Protein AF-0000000082893400 (afdb_homodimer)

Structure (mmCIF, N/CA/C/O backbone):
data_AF-0000000082893400-model_v1
#
loop_
_entity.id
_entity.type
_entity.pdbx_description
1 polymer 'Sulfhydryl oxidase'
#
loop_
_atom_site.group_PDB
_atom_site.id
_atom_site.type_symbol
_atom_site.label_atom_id
_atom_site.label_alt_id
_atom_site.label_comp_id
_atom_site.label_asym_id
_atom_site.label_entity_id
_atom_site.label_seq_id
_atom_site.pdbx_PDB_ins_code
_atom_site.Cartn_x
_atom_site.Cartn_y
_atom_site.Cartn_z
_atom_site.occupancy
_atom_site.B_iso_or_equiv
_atom_site.auth_seq_id
_atom_site.auth_comp_id
_atom_site.auth_asym_id
_atom_site.auth_atom_id
_atom_site.pdbx_PDB_model_num
ATOM 1 N N . MET A 1 1 ? -9.462 44.59 -83.174 1 25.53 1 MET A N 1
ATOM 2 C CA . MET A 1 1 ? -10.622 44.777 -82.307 1 25.53 1 MET A CA 1
ATOM 3 C C . MET A 1 1 ? -10.221 44.707 -80.838 1 25.53 1 MET A C 1
ATOM 5 O O . MET A 1 1 ? -9.487 43.803 -80.433 1 25.53 1 MET A O 1
ATOM 9 N N . MET A 1 2 ? -10.588 45.691 -80.037 1 21.23 2 MET A N 1
ATOM 10 C CA . MET A 1 2 ? -9.957 46.212 -78.828 1 21.23 2 MET A CA 1
ATOM 11 C C . MET A 1 2 ? -9.961 45.166 -77.718 1 21.23 2 MET A C 1
ATOM 13 O O . MET A 1 2 ? -10.635 44.14 -77.828 1 21.23 2 MET A O 1
ATOM 17 N N . ALA A 1 3 ? -10.346 45.571 -76.419 1 21.92 3 ALA A N 1
ATOM 18 C CA . ALA A 1 3 ? -9.89 46.042 -75.114 1 21.92 3 ALA A CA 1
ATOM 19 C C . ALA A 1 3 ? -10.474 45.191 -73.989 1 21.92 3 ALA A C 1
ATOM 21 O O . ALA A 1 3 ? -10.421 45.578 -72.819 1 21.92 3 ALA A O 1
ATOM 22 N N . MET A 1 4 ? -11.095 44.074 -74.187 1 27.36 4 MET A N 1
ATOM 23 C CA . MET A 1 4 ? -11.942 43.607 -73.093 1 27.36 4 MET A CA 1
ATOM 24 C C . MET A 1 4 ? -11.135 43.452 -71.808 1 27.36 4 MET A C 1
ATOM 26 O O . MET A 1 4 ? -10.151 42.711 -71.774 1 27.36 4 MET A O 1
ATOM 30 N N . GLY A 1 5 ? -11.057 44.52 -70.909 1 23.61 5 GLY A N 1
ATOM 31 C CA . GLY A 1 5 ? -10.432 44.93 -69.662 1 23.61 5 GLY A CA 1
ATOM 32 C C . GLY A 1 5 ? -10.792 44.036 -68.491 1 23.61 5 GLY A C 1
ATOM 33 O O . GLY A 1 5 ? -11.945 44.011 -68.055 1 23.61 5 GLY A O 1
ATOM 34 N N . LYS A 1 6 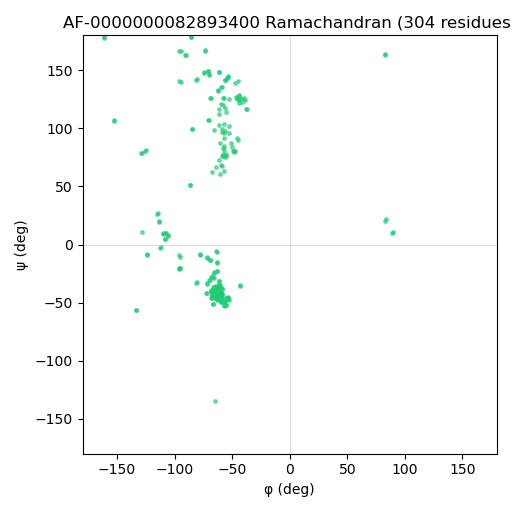? -10.479 42.754 -68.517 1 26.31 6 LYS A N 1
ATOM 35 C CA . LYS A 1 6 ? -10.909 41.837 -67.465 1 26.31 6 LYS A CA 1
ATOM 36 C C . LYS A 1 6 ? -10.525 42.365 -66.085 1 26.31 6 LYS A C 1
ATOM 38 O O . LYS A 1 6 ? -9.353 42.646 -65.826 1 26.31 6 LYS A O 1
ATOM 43 N N . LYS A 1 7 ? -11.463 43.079 -65.346 1 26.17 7 LYS A N 1
ATOM 44 C CA . LYS A 1 7 ? -11.449 43.72 -64.033 1 26.17 7 LYS A CA 1
ATOM 45 C C . LYS A 1 7 ? -11.116 42.714 -62.935 1 26.17 7 LYS A C 1
ATOM 47 O O . LYS A 1 7 ? -11.832 41.728 -62.751 1 26.17 7 LYS A O 1
ATOM 52 N N . PHE A 1 8 ? -9.83 42.359 -62.637 1 25.49 8 PHE A N 1
ATOM 53 C CA . PHE A 1 8 ? -9.341 41.533 -61.54 1 25.49 8 PHE A CA 1
ATOM 54 C C . PHE A 1 8 ? -9.776 42.104 -60.196 1 25.49 8 PHE A C 1
ATOM 56 O O . PHE A 1 8 ? -9.414 43.23 -59.848 1 25.49 8 PHE A O 1
ATOM 63 N N . THR A 1 9 ? -11.035 41.849 -59.723 1 23.83 9 THR A N 1
ATOM 64 C CA . THR A 1 9 ? -11.639 42.383 -58.507 1 23.83 9 THR A CA 1
ATOM 65 C C . THR A 1 9 ? -10.741 42.126 -57.3 1 23.83 9 THR A C 1
ATOM 67 O O . THR A 1 9 ? -10.062 41.1 -57.232 1 23.83 9 THR A O 1
ATOM 70 N N . LYS A 1 10 ? -10.336 43.124 -56.507 1 26.07 10 LYS A N 1
ATOM 71 C CA . LYS A 1 10 ? -9.492 43.463 -55.364 1 26.07 10 LYS A CA 1
ATOM 72 C C . LYS A 1 10 ? -10.022 42.828 -54.082 1 26.07 10 LYS A C 1
ATOM 74 O O . LYS A 1 10 ? -11.1 43.188 -53.605 1 26.07 10 LYS A O 1
ATOM 79 N N . THR A 1 11 ? -10.091 41.486 -53.941 1 26.44 11 THR A N 1
ATOM 80 C CA . THR A 1 11 ? -10.673 40.983 -52.701 1 26.44 11 THR A CA 1
ATOM 81 C C . THR A 1 11 ? -9.938 41.548 -51.49 1 26.44 11 THR A C 1
ATOM 83 O O . THR A 1 11 ? -8.706 41.541 -51.446 1 26.44 11 THR A O 1
ATOM 86 N N . LYS A 1 12 ? -10.597 42.38 -50.66 1 26.94 12 LYS A N 1
ATOM 87 C CA . LYS A 1 12 ? -10.253 43.1 -49.437 1 26.94 12 LYS A CA 1
ATOM 88 C C . LYS A 1 12 ? -9.879 42.133 -48.317 1 26.94 12 LYS A C 1
ATOM 90 O O . LYS A 1 12 ? -10.562 41.13 -48.102 1 26.94 12 LYS A O 1
ATOM 95 N N . ALA A 1 13 ? -8.625 42.048 -47.836 1 26.68 13 ALA A N 1
ATOM 96 C CA . ALA A 1 13 ? -7.92 41.343 -46.768 1 26.68 13 ALA A CA 1
ATOM 97 C C . ALA A 1 13 ? -8.515 41.679 -45.404 1 26.68 13 ALA A C 1
ATOM 99 O O . ALA A 1 13 ? -8.382 42.807 -44.922 1 26.68 13 ALA A O 1
ATOM 100 N N . SER A 1 14 ? -9.78 41.257 -45.093 1 25.62 14 SER A N 1
ATOM 101 C CA . SER A 1 14 ? -10.339 41.622 -43.796 1 25.62 14 SER A CA 1
ATOM 102 C C . SER A 1 14 ? -9.467 41.111 -42.654 1 25.62 14 SER A C 1
ATOM 104 O O . SER A 1 14 ? -8.938 40 -42.72 1 25.62 14 SER A O 1
ATOM 106 N N . ALA A 1 15 ? -8.932 41.941 -41.802 1 26.72 15 ALA A N 1
ATOM 107 C CA . ALA A 1 15 ? -8.085 41.857 -40.615 1 26.72 15 ALA A CA 1
ATOM 108 C C . ALA A 1 15 ? -8.771 41.062 -39.507 1 26.72 15 ALA A C 1
ATOM 110 O O . ALA A 1 15 ? -9.807 41.48 -38.985 1 26.72 15 ALA A O 1
ATOM 111 N N . GLU A 1 16 ? -8.894 39.747 -39.622 1 27.34 16 GLU A N 1
ATOM 112 C CA . GLU A 1 16 ? -9.52 38.955 -38.568 1 27.34 16 GLU A CA 1
ATOM 113 C C . GLU A 1 16 ? -8.812 39.157 -37.231 1 27.34 16 GLU A C 1
ATOM 115 O O . GLU A 1 16 ? -7.594 38.99 -37.136 1 27.34 16 GLU A O 1
ATOM 120 N N . ALA A 1 17 ? -9.351 39.927 -36.285 1 30.89 17 ALA A N 1
ATOM 121 C CA . ALA A 1 17 ? -8.997 40.18 -34.89 1 30.89 17 ALA A CA 1
ATOM 122 C C . ALA A 1 17 ? -8.949 38.88 -34.093 1 30.89 17 ALA A C 1
ATOM 124 O O . ALA A 1 17 ? -9.883 38.076 -34.146 1 30.89 17 ALA A O 1
ATOM 125 N N . THR A 1 18 ? -7.815 38.297 -33.891 1 28.08 18 THR A N 1
ATOM 126 C CA . THR A 1 18 ? -7.528 37.131 -33.062 1 28.08 18 THR A CA 1
ATOM 127 C C . THR A 1 18 ? -8.002 37.356 -31.629 1 28.08 18 THR A C 1
ATOM 129 O O . THR A 1 18 ? -7.497 38.24 -30.934 1 28.08 18 THR A O 1
ATOM 132 N N . SER A 1 19 ? -9.288 37.244 -31.329 1 30.81 19 SER A N 1
ATOM 133 C CA . SER A 1 19 ? -9.762 37.308 -29.95 1 30.81 19 SER A CA 1
ATOM 134 C C . SER A 1 19 ? -9.089 36.248 -29.085 1 30.81 19 SER A C 1
ATOM 136 O O . SER A 1 19 ? -9.153 35.056 -29.392 1 30.81 19 SER A O 1
ATOM 138 N N . LYS A 1 20 ? -7.999 36.559 -28.35 1 30.04 20 LYS A N 1
ATOM 139 C CA . LYS A 1 20 ? -7.367 35.776 -27.292 1 30.04 20 LYS A CA 1
ATOM 140 C C . LYS A 1 20 ? -8.402 35.26 -26.297 1 30.04 20 LYS A C 1
ATOM 142 O O . LYS A 1 20 ? -9.056 36.047 -25.609 1 30.04 20 LYS A O 1
ATOM 147 N N . SER A 1 21 ? -9.109 34.174 -26.586 1 32.87 21 SER A N 1
ATOM 148 C CA . SER A 1 21 ? -9.935 33.482 -25.602 1 32.87 21 SER A CA 1
ATOM 149 C C . SER A 1 21 ? -9.154 33.205 -24.322 1 32.87 21 SER A C 1
ATOM 151 O O . SER A 1 21 ? -8.146 32.496 -24.344 1 32.87 21 SER A O 1
ATOM 153 N N . THR A 1 22 ? -9.072 34.126 -23.44 1 31.9 22 THR A N 1
ATOM 154 C CA . THR A 1 22 ? -8.538 33.909 -22.1 1 31.9 22 THR A CA 1
ATOM 155 C C . THR A 1 22 ? -9.162 32.67 -21.464 1 31.9 22 THR A C 1
ATOM 157 O O . THR A 1 22 ? -10.371 32.63 -21.226 1 31.9 22 THR A O 1
ATOM 160 N N . GLU A 1 23 ? -8.661 31.495 -21.815 1 36.15 23 GLU A N 1
ATOM 161 C CA . GLU A 1 23 ? -9.052 30.285 -21.097 1 36.15 23 GLU A CA 1
ATOM 162 C C . GLU A 1 23 ? -9.033 30.509 -19.588 1 36.15 23 GLU A C 1
ATOM 164 O O . GLU A 1 23 ? -8.01 30.907 -19.027 1 36.15 23 GLU A O 1
ATOM 169 N N . GLN A 1 24 ? -10.173 30.96 -18.992 1 37.47 24 GLN A N 1
ATOM 170 C CA . GLN A 1 24 ? -10.334 31.107 -17.549 1 37.47 24 GLN A CA 1
ATOM 171 C C . GLN A 1 24 ? -9.779 29.894 -16.808 1 37.47 24 GLN A C 1
ATOM 173 O O . GLN A 1 24 ? -9.833 28.772 -17.315 1 37.47 24 GLN A O 1
ATOM 178 N N . PRO A 1 25 ? -8.844 30.092 -15.863 1 40.85 25 PRO A N 1
ATOM 179 C CA . PRO A 1 25 ? -8.347 28.971 -15.062 1 40.85 25 PRO A CA 1
ATOM 180 C C . PRO A 1 25 ? -9.468 28.076 -14.539 1 40.85 25 PRO A C 1
ATOM 182 O O . PRO A 1 25 ? -10.6 28.536 -14.367 1 40.85 25 PRO A O 1
ATOM 185 N N . PRO A 1 26 ? -9.407 26.803 -14.794 1 40.75 26 PRO A N 1
ATOM 186 C CA . PRO A 1 26 ? -10.474 25.943 -14.278 1 40.75 26 PRO A CA 1
ATOM 187 C C . PRO A 1 26 ? -10.963 26.374 -12.897 1 40.75 26 PRO A C 1
ATOM 189 O O . PRO A 1 26 ? -10.175 26.864 -12.084 1 40.75 26 PRO A O 1
ATOM 192 N N . ARG A 1 27 ? -12.22 26.781 -12.781 1 42.6 27 ARG A N 1
ATOM 193 C CA . ARG A 1 27 ? -12.888 27.145 -11.536 1 42.6 27 ARG A CA 1
ATOM 194 C C . ARG A 1 27 ? -12.529 26.174 -10.417 1 42.6 27 ARG A C 1
ATOM 196 O O . ARG A 1 27 ? -12.427 24.967 -10.644 1 42.6 27 ARG A O 1
ATOM 203 N N . PRO A 1 28 ? -11.978 26.654 -9.305 1 42.64 28 PRO A N 1
ATOM 204 C CA . PRO A 1 28 ? -11.721 25.743 -8.187 1 42.64 28 PRO A CA 1
ATOM 205 C C . PRO A 1 28 ? -12.892 24.803 -7.911 1 42.64 28 PRO A C 1
ATOM 207 O O . PRO A 1 28 ? -14.045 25.15 -8.183 1 42.64 28 PRO A O 1
ATOM 210 N N . PRO A 1 29 ? -12.61 23.619 -7.915 1 45.08 29 PRO A N 1
ATOM 211 C CA . PRO A 1 29 ? -13.777 22.758 -7.71 1 45.08 29 PRO A CA 1
ATOM 212 C C . PRO A 1 29 ? -14.761 23.33 -6.693 1 45.08 29 PRO A C 1
ATOM 214 O O . PRO A 1 29 ? -14.361 24.066 -5.787 1 45.08 29 PRO A O 1
ATOM 217 N N . SER A 1 30 ? -15.957 23.49 -7.04 1 46.18 30 SER A N 1
ATOM 218 C CA . SER A 1 30 ? -17.041 24.047 -6.237 1 46.18 30 SER A CA 1
ATOM 219 C C . SER A 1 30 ? -17.038 23.466 -4.827 1 46.18 30 SER A C 1
ATOM 221 O O . SER A 1 30 ? -16.542 22.359 -4.607 1 46.18 30 SER A O 1
ATOM 223 N N . PRO A 1 31 ? -17.301 24.208 -3.839 1 47.25 31 PRO A N 1
ATOM 224 C CA . PRO A 1 31 ? -17.422 23.739 -2.456 1 47.25 31 PRO A CA 1
ATOM 225 C C . PRO A 1 31 ? -18.216 22.44 -2.341 1 47.25 31 PRO A C 1
ATOM 227 O O . PRO A 1 31 ? -18.005 21.664 -1.405 1 47.25 31 PRO A O 1
ATOM 230 N N . ALA A 1 32 ? -19.203 22.321 -3.181 1 47.07 32 ALA A N 1
ATOM 231 C CA . ALA A 1 32 ? -20.021 21.113 -3.111 1 47.07 32 ALA A CA 1
ATOM 232 C C . ALA A 1 32 ? -19.194 19.871 -3.434 1 47.07 32 ALA A C 1
ATOM 234 O O . ALA A 1 32 ? -19.501 18.774 -2.962 1 47.07 32 ALA A O 1
ATOM 235 N N . ALA A 1 33 ? -18.247 19.951 -4.358 1 46.86 33 ALA A N 1
ATOM 236 C CA . ALA A 1 33 ? -17.411 18.806 -4.709 1 46.86 33 ALA A CA 1
ATOM 237 C C . ALA A 1 33 ? -16.504 18.413 -3.546 1 46.86 33 ALA A C 1
ATOM 239 O O . ALA A 1 33 ? -16.222 17.229 -3.343 1 46.86 33 ALA A O 1
ATOM 240 N N . LYS A 1 34 ? -15.881 19.342 -2.842 1 45.68 34 LYS A N 1
ATOM 241 C CA . LYS A 1 34 ? -15.091 19.082 -1.642 1 45.68 34 LYS A CA 1
ATOM 242 C C . LYS A 1 34 ? -15.938 18.421 -0.558 1 45.68 34 LYS A C 1
ATOM 244 O O . LYS A 1 34 ? -15.465 17.53 0.15 1 45.68 34 LYS A O 1
ATOM 249 N N . VAL A 1 35 ? -17.243 18.93 -0.36 1 46.54 35 VAL A N 1
ATOM 250 C CA . VAL A 1 35 ? -18.135 18.343 0.635 1 46.54 35 VAL A CA 1
ATOM 251 C C . VAL A 1 35 ? -18.499 16.917 0.227 1 46.54 35 VAL A C 1
ATOM 253 O O . VAL A 1 35 ? -18.714 16.056 1.082 1 46.54 35 VAL A O 1
ATOM 256 N N . ALA A 1 36 ? -18.845 16.656 -1.069 1 45.78 36 ALA A N 1
ATOM 257 C CA . ALA A 1 36 ? -19.205 15.322 -1.541 1 45.78 36 ALA A CA 1
ATOM 258 C C . ALA A 1 36 ? -18.041 14.349 -1.375 1 45.78 36 ALA A C 1
ATOM 260 O O . ALA A 1 36 ? -18.249 13.162 -1.113 1 45.78 36 ALA A O 1
ATOM 261 N N . GLU A 1 37 ? -16.845 14.649 -1.612 1 47.15 37 GLU A N 1
ATOM 262 C CA . GLU A 1 37 ? -15.686 13.805 -1.335 1 47.15 37 GLU A CA 1
ATOM 263 C C . GLU A 1 37 ? -15.592 13.466 0.15 1 47.15 37 GLU A C 1
ATOM 265 O O . GLU A 1 37 ? -15.233 12.345 0.515 1 47.15 37 GLU A O 1
ATOM 270 N N . GLU A 1 38 ? -15.826 14.444 1.051 1 47.74 38 GLU A N 1
ATOM 271 C CA . GLU A 1 38 ? -15.795 14.324 2.505 1 47.74 38 GLU A CA 1
ATOM 272 C C . GLU A 1 38 ? -16.912 13.413 3.008 1 47.74 38 GLU A C 1
ATOM 274 O O . GLU A 1 38 ? -16.857 12.92 4.136 1 47.74 38 GLU A O 1
ATOM 279 N N . GLN A 1 39 ? -18.095 13.33 2.238 1 50.39 39 GLN A N 1
ATOM 280 C CA . GLN A 1 39 ? -19.238 12.623 2.806 1 50.39 39 GLN A CA 1
ATOM 281 C C . GLN A 1 39 ? -19.28 11.174 2.33 1 50.39 39 GLN A C 1
ATOM 283 O O . GLN A 1 39 ? -20.258 10.463 2.572 1 50.39 39 GLN A O 1
ATOM 288 N N . ARG A 1 40 ? -18.476 10.814 1.359 1 56.29 40 ARG A N 1
ATOM 289 C CA . ARG A 1 40 ? -18.602 9.402 1.014 1 56.29 40 ARG A CA 1
ATOM 290 C C . ARG A 1 40 ? -18.347 8.516 2.229 1 56.29 40 ARG A C 1
ATOM 292 O O . ARG A 1 40 ? -17.425 8.771 3.007 1 56.29 40 ARG A O 1
ATOM 299 N N . ARG A 1 41 ? -19.241 7.722 2.454 1 71.02 41 ARG A N 1
ATOM 300 C CA . ARG A 1 41 ? -19.079 6.708 3.491 1 71.02 41 ARG A CA 1
ATOM 301 C C . ARG A 1 41 ? -17.697 6.067 3.42 1 71.02 41 ARG A C 1
ATOM 303 O O . ARG A 1 41 ? -17.192 5.788 2.33 1 71.02 41 ARG A O 1
ATOM 310 N N . ARG A 1 42 ? -16.975 6.018 4.444 1 79.64 42 ARG A N 1
ATOM 311 C CA . ARG A 1 42 ? -15.608 5.52 4.558 1 79.64 42 ARG A CA 1
ATOM 312 C C . ARG A 1 42 ? -15.539 4.031 4.236 1 79.64 42 ARG A C 1
ATOM 314 O O . ARG A 1 42 ? -14.452 3.481 4.048 1 79.64 42 ARG A O 1
ATOM 321 N N . ASP A 1 43 ? -16.688 3.393 4.044 1 92.15 43 ASP A N 1
ATOM 322 C CA . ASP A 1 43 ? -16.648 1.952 3.815 1 92.15 43 ASP A CA 1
ATOM 323 C C . ASP A 1 43 ? -17.127 1.606 2.407 1 92.15 43 ASP A C 1
ATOM 325 O O . ASP A 1 43 ? -17.773 0.577 2.201 1 92.15 43 ASP A O 1
ATOM 329 N N . CYS A 1 44 ? -16.975 2.521 1.457 1 95.74 44 CYS A N 1
ATOM 330 C CA . CYS A 1 44 ? -17.189 2.266 0.037 1 95.74 44 CYS A CA 1
ATOM 331 C C . CYS A 1 44 ? -15.897 1.82 -0.638 1 95.74 44 CYS A C 1
ATOM 333 O O . CYS A 1 44 ? -14.809 2.013 -0.093 1 95.74 44 CYS A O 1
ATOM 335 N N . PRO A 1 45 ? -16.048 1.267 -1.769 1 96.9 45 PRO A N 1
ATOM 336 C CA . PRO A 1 45 ? -14.834 0.908 -2.505 1 96.9 45 PRO A CA 1
ATOM 337 C C . PRO A 1 45 ? -13.892 2.094 -2.704 1 96.9 45 PRO A C 1
ATOM 339 O O . PRO A 1 45 ? -14.348 3.215 -2.944 1 96.9 45 PRO A O 1
ATOM 342 N N . VAL A 1 46 ? -12.676 1.803 -2.636 1 96.1 46 VAL A N 1
ATOM 343 C CA . VAL A 1 46 ? -11.621 2.805 -2.753 1 96.1 46 VAL A CA 1
ATOM 344 C C . VAL A 1 46 ? -11.582 3.35 -4.179 1 96.1 46 VAL A C 1
ATOM 346 O O . VAL A 1 46 ? -11.602 2.583 -5.144 1 96.1 46 VAL A O 1
ATOM 349 N N . ASP A 1 47 ? -11.651 4.637 -4.317 1 94.67 47 ASP A N 1
ATOM 350 C CA . ASP A 1 47 ? -11.5 5.204 -5.653 1 94.67 47 ASP A CA 1
ATOM 351 C C . ASP A 1 47 ? -10.027 5.413 -5.998 1 94.67 47 ASP A C 1
ATOM 353 O O . ASP A 1 47 ? -9.147 5.138 -5.179 1 94.67 47 ASP A O 1
ATOM 357 N N . LYS A 1 48 ? -9.79 5.867 -7.144 1 96.19 48 LYS A N 1
ATOM 358 C CA . LYS A 1 48 ? -8.431 5.994 -7.664 1 96.19 48 LYS A CA 1
ATOM 359 C C . LYS A 1 48 ? -7.586 6.904 -6.778 1 96.19 48 LYS A C 1
ATOM 361 O O . LYS A 1 48 ? -6.419 6.609 -6.511 1 96.19 48 LYS A O 1
ATOM 366 N N . ASP A 1 49 ? -8.135 8.038 -6.357 1 95.34 49 ASP A N 1
ATOM 367 C CA . ASP A 1 49 ? -7.386 8.985 -5.535 1 95.34 49 ASP A CA 1
ATOM 368 C C . ASP A 1 49 ? -7.039 8.379 -4.177 1 95.34 49 ASP A C 1
ATOM 370 O O . ASP A 1 49 ? -5.914 8.525 -3.696 1 95.34 49 ASP A O 1
ATOM 374 N N . GLU A 1 50 ? -8.024 7.752 -3.573 1 96.62 50 GLU A N 1
ATOM 375 C CA . GLU A 1 50 ? -7.775 7.097 -2.292 1 96.62 50 GLU A CA 1
ATOM 376 C C . GLU A 1 50 ? -6.769 5.96 -2.44 1 96.62 50 GLU A C 1
ATOM 378 O O . GLU A 1 50 ? -5.916 5.761 -1.573 1 96.62 50 GLU A O 1
ATOM 383 N N . LEU A 1 51 ? -6.926 5.218 -3.527 1 98.2 51 LEU A N 1
ATOM 384 C CA . LEU A 1 51 ? -5.948 4.176 -3.815 1 98.2 51 LEU A CA 1
ATOM 385 C C . LEU A 1 51 ? -4.542 4.76 -3.906 1 98.2 51 LEU A C 1
ATOM 387 O O . LEU A 1 51 ? -3.607 4.235 -3.297 1 98.2 51 LEU A O 1
ATOM 391 N N . GLY A 1 52 ? -4.445 5.791 -4.666 1 98.32 52 GLY A N 1
ATOM 392 C CA . GLY A 1 52 ? -3.156 6.452 -4.796 1 98.32 52 GLY A CA 1
ATOM 393 C C . GLY A 1 52 ? -2.583 6.908 -3.468 1 98.32 52 GLY A C 1
ATOM 394 O O . GLY A 1 52 ? -1.422 6.631 -3.159 1 98.32 52 GLY A O 1
ATOM 395 N N . ARG A 1 53 ? -3.355 7.561 -2.681 1 97.69 53 ARG A N 1
ATOM 396 C CA . ARG A 1 53 ? -2.902 8.051 -1.384 1 97.69 53 ARG A CA 1
ATOM 397 C C . ARG A 1 53 ? -2.46 6.9 -0.487 1 97.69 53 ARG A C 1
ATOM 399 O O . ARG A 1 53 ? -1.427 6.987 0.181 1 97.69 53 ARG A O 1
ATOM 406 N N . SER A 1 54 ? -3.244 5.907 -0.465 1 98.36 54 SER A N 1
ATOM 407 C CA . SER A 1 54 ? -2.912 4.736 0.341 1 98.36 54 SER A CA 1
ATOM 408 C C . SER A 1 54 ? -1.6 4.107 -0.113 1 98.36 54 SER A C 1
ATOM 410 O O . SER A 1 54 ? -0.764 3.735 0.715 1 98.36 54 SER A O 1
ATOM 412 N N . THR A 1 55 ? -1.431 4.012 -1.408 1 98.87 55 THR A N 1
ATOM 413 C CA . THR A 1 55 ? -0.228 3.398 -1.958 1 98.87 55 THR A CA 1
ATOM 414 C C . THR A 1 55 ? 1.003 4.243 -1.644 1 98.87 55 THR A C 1
ATOM 416 O O . THR A 1 55 ? 2.035 3.715 -1.225 1 98.87 55 THR A O 1
ATOM 419 N N . TRP A 1 56 ? 0.912 5.52 -1.783 1 98.82 56 TRP A N 1
ATOM 420 C CA . TRP A 1 56 ? 2.038 6.401 -1.489 1 98.82 56 TRP A CA 1
ATOM 421 C C . TRP A 1 56 ? 2.381 6.369 -0.004 1 98.82 56 TRP A C 1
ATOM 423 O O . TRP A 1 56 ? 3.555 6.431 0.37 1 98.82 56 TRP A O 1
ATOM 433 N N . ASN A 1 57 ? 1.338 6.316 0.861 1 98.59 57 ASN A N 1
ATOM 434 C CA . ASN A 1 57 ? 1.6 6.147 2.286 1 98.59 57 ASN A CA 1
ATOM 435 C C . ASN A 1 57 ? 2.46 4.915 2.555 1 98.59 57 ASN A C 1
ATOM 437 O O . ASN A 1 57 ? 3.42 4.979 3.326 1 98.59 57 ASN A O 1
ATOM 441 N N . LEU A 1 58 ? 2.127 3.857 1.967 1 98.88 58 LEU A N 1
ATOM 442 C CA . LEU A 1 58 ? 2.874 2.621 2.169 1 98.88 58 LEU A CA 1
ATOM 443 C C . LEU A 1 58 ? 4.283 2.738 1.597 1 98.88 58 LEU A C 1
ATOM 445 O O . LEU A 1 58 ? 5.263 2.446 2.286 1 98.88 58 LEU A O 1
ATOM 449 N N . LEU A 1 59 ? 4.391 3.155 0.353 1 98.92 59 LEU A N 1
ATOM 450 C CA . LEU A 1 59 ? 5.67 3.154 -0.348 1 98.92 59 LEU A CA 1
ATOM 451 C C . LEU A 1 59 ? 6.654 4.111 0.316 1 98.92 59 LEU A C 1
ATOM 453 O O . LEU A 1 59 ? 7.82 3.766 0.521 1 98.92 59 LEU A O 1
ATOM 457 N N . HIS A 1 60 ? 6.195 5.313 0.672 1 98.9 60 HIS A N 1
ATOM 458 C CA . HIS A 1 60 ? 7.072 6.257 1.355 1 98.9 60 HIS A CA 1
ATOM 459 C C . HIS A 1 60 ? 7.492 5.729 2.723 1 98.9 60 HIS A C 1
ATOM 461 O O . HIS A 1 60 ? 8.634 5.926 3.145 1 98.9 60 HIS A O 1
ATOM 467 N N . THR A 1 61 ? 6.587 5.125 3.426 1 98.86 61 THR A N 1
ATOM 468 C CA . THR A 1 61 ? 6.924 4.6 4.745 1 98.86 61 THR A CA 1
ATOM 469 C C . THR A 1 61 ? 7.909 3.441 4.631 1 98.86 61 THR A C 1
ATOM 471 O O . THR A 1 61 ? 8.867 3.355 5.402 1 98.86 61 THR A O 1
ATOM 474 N N . MET A 1 62 ? 7.701 2.539 3.665 1 98.88 62 MET A N 1
ATOM 475 C CA . MET A 1 62 ? 8.672 1.48 3.408 1 98.88 62 MET A CA 1
ATOM 476 C C . MET A 1 62 ? 10.065 2.06 3.187 1 98.88 62 MET A C 1
ATOM 478 O O . MET A 1 62 ? 11.047 1.552 3.731 1 98.88 62 MET A O 1
ATOM 482 N N . ALA A 1 63 ? 10.087 3.092 2.386 1 98.91 63 ALA A N 1
ATOM 483 C CA . ALA A 1 63 ? 11.37 3.713 2.067 1 98.91 63 ALA A CA 1
ATOM 484 C C . ALA A 1 63 ? 11.984 4.367 3.301 1 98.91 63 ALA A C 1
ATOM 486 O O . ALA A 1 63 ? 13.194 4.275 3.523 1 98.91 63 ALA A O 1
ATOM 487 N N . ALA A 1 64 ? 11.168 4.994 4.097 1 98.67 64 ALA A N 1
ATOM 488 C CA . ALA A 1 64 ? 11.629 5.722 5.277 1 98.67 64 ALA A CA 1
ATOM 489 C C . ALA A 1 64 ? 12.176 4.766 6.332 1 98.67 64 ALA A C 1
ATOM 491 O O . ALA A 1 64 ? 13.06 5.131 7.111 1 98.67 64 ALA A O 1
ATOM 492 N N . TYR A 1 65 ? 11.72 3.582 6.352 1 98.45 65 TYR A N 1
ATOM 493 C CA . TYR A 1 65 ? 12.117 2.635 7.388 1 98.45 65 TYR A CA 1
ATOM 494 C C . TYR A 1 65 ? 13.028 1.554 6.819 1 98.45 65 TYR A C 1
ATOM 496 O O . TYR A 1 65 ? 13.287 0.543 7.476 1 98.45 65 TYR A O 1
ATOM 504 N N . TYR A 1 66 ? 13.378 1.71 5.562 1 98.65 66 TYR A N 1
ATOM 505 C CA . TYR A 1 66 ? 14.381 0.858 4.934 1 98.65 66 TYR A CA 1
ATOM 506 C C . TYR A 1 66 ? 15.675 0.853 5.74 1 98.65 66 TYR A C 1
ATOM 508 O O . TYR A 1 66 ? 16.037 1.861 6.351 1 98.65 66 TYR A O 1
ATOM 516 N N . PRO A 1 67 ? 16.328 -0.305 5.757 1 98.45 67 PRO A N 1
ATOM 517 C CA . PRO A 1 67 ? 17.565 -0.346 6.54 1 98.45 67 PRO A CA 1
ATOM 518 C C . PRO A 1 67 ? 18.574 0.714 6.104 1 98.45 67 PRO A C 1
ATOM 520 O O . PRO A 1 67 ? 18.718 0.979 4.908 1 98.45 67 PRO A O 1
ATOM 523 N N . GLU A 1 68 ? 19.266 1.291 7.06 1 98.35 68 GLU A N 1
ATOM 524 C CA . GLU A 1 68 ? 20.326 2.247 6.752 1 98.35 68 GLU A CA 1
ATOM 525 C C . GLU A 1 68 ? 21.449 1.588 5.956 1 98.35 68 GLU A C 1
ATOM 527 O O . GLU A 1 68 ? 22.046 2.216 5.079 1 98.35 68 GLU A O 1
ATOM 532 N N . LYS A 1 69 ? 21.721 0.335 6.392 1 98.49 69 LYS A N 1
ATOM 533 C CA . LYS A 1 69 ? 22.716 -0.494 5.719 1 98.49 69 LYS A CA 1
ATOM 534 C C . LYS A 1 69 ? 22.12 -1.834 5.296 1 98.49 69 LYS A C 1
ATOM 536 O O . LYS A 1 69 ? 22.374 -2.86 5.93 1 98.49 69 LYS A O 1
ATOM 541 N N . PRO A 1 70 ? 21.436 -1.805 4.195 1 98.79 70 PRO A N 1
ATOM 542 C CA . PRO A 1 70 ? 20.76 -3.03 3.761 1 98.79 70 PRO A CA 1
ATOM 543 C C . PRO A 1 70 ? 21.735 -4.108 3.291 1 98.79 70 PRO A C 1
ATOM 545 O O . PRO A 1 70 ? 22.776 -3.792 2.71 1 98.79 70 PRO A O 1
ATOM 548 N N . THR A 1 71 ? 21.383 -5.33 3.537 1 98.77 71 THR A N 1
ATOM 549 C CA . THR A 1 71 ? 22.081 -6.462 2.939 1 98.77 71 THR A CA 1
ATOM 550 C C . THR A 1 71 ? 21.73 -6.594 1.459 1 98.77 71 THR A C 1
ATOM 552 O O . THR A 1 71 ? 20.79 -5.958 0.98 1 98.77 71 THR A O 1
ATOM 555 N N . GLU A 1 72 ? 22.478 -7.391 0.747 1 98.74 72 GLU A N 1
ATOM 556 C CA . GLU A 1 72 ? 22.167 -7.623 -0.661 1 98.74 72 GLU A CA 1
ATOM 557 C C . GLU A 1 72 ? 20.776 -8.227 -0.827 1 98.74 72 GLU A C 1
ATOM 559 O O . GLU A 1 72 ? 20.051 -7.882 -1.762 1 98.74 72 GLU A O 1
ATOM 564 N N . THR A 1 73 ? 20.406 -9.101 0.114 1 98.71 73 THR A N 1
ATOM 565 C CA . THR A 1 73 ? 19.089 -9.726 0.064 1 98.71 73 THR A CA 1
ATOM 566 C C . THR A 1 73 ? 17.989 -8.685 0.25 1 98.71 73 THR A C 1
ATOM 568 O O . THR A 1 73 ? 16.969 -8.72 -0.442 1 98.71 73 THR A O 1
ATOM 571 N N . GLU A 1 74 ? 18.203 -7.785 1.146 1 98.7 74 GLU A N 1
ATOM 572 C CA . GLU A 1 74 ? 17.226 -6.727 1.381 1 98.7 74 GLU A CA 1
ATOM 573 C C . GLU A 1 74 ? 17.098 -5.813 0.166 1 98.7 74 GLU A C 1
ATOM 575 O O . GLU A 1 74 ? 15.997 -5.373 -0.173 1 98.7 74 GLU A O 1
ATOM 580 N N . LYS A 1 75 ? 18.161 -5.516 -0.486 1 98.9 75 LYS A N 1
ATOM 581 C CA . LYS A 1 75 ? 18.147 -4.72 -1.71 1 98.9 75 LYS A CA 1
ATOM 582 C C . LYS A 1 75 ? 17.32 -5.399 -2.798 1 98.9 75 LYS A C 1
ATOM 584 O O . LYS A 1 75 ? 16.447 -4.774 -3.403 1 98.9 75 LYS A O 1
ATOM 589 N N . GLU A 1 76 ? 17.583 -6.642 -2.958 1 98.79 76 GLU A N 1
ATOM 590 C CA . GLU A 1 76 ? 16.865 -7.394 -3.982 1 98.79 76 GLU A CA 1
ATOM 591 C C . GLU A 1 76 ? 15.38 -7.504 -3.647 1 98.79 76 GLU A C 1
ATOM 593 O O . GLU A 1 76 ? 14.531 -7.426 -4.537 1 98.79 76 GLU A O 1
ATOM 598 N N . THR A 1 77 ? 15.122 -7.715 -2.404 1 98.82 77 THR A N 1
ATOM 599 C CA . THR A 1 77 ? 13.731 -7.828 -1.978 1 98.82 77 THR A CA 1
ATOM 600 C C . THR A 1 77 ? 12.977 -6.528 -2.245 1 98.82 77 THR A C 1
ATOM 602 O O . THR A 1 77 ? 11.834 -6.552 -2.706 1 98.82 77 THR A O 1
ATOM 605 N N . MET A 1 78 ? 13.591 -5.418 -1.986 1 98.92 78 MET A N 1
ATOM 606 C CA . MET A 1 78 ? 12.951 -4.128 -2.227 1 98.92 78 MET A CA 1
ATOM 607 C C . MET A 1 78 ? 12.695 -3.918 -3.715 1 98.92 78 MET A C 1
ATOM 609 O O . MET A 1 78 ? 11.611 -3.481 -4.107 1 98.92 78 MET A O 1
ATOM 613 N N . LYS A 1 79 ? 13.626 -4.275 -4.559 1 98.92 79 LYS A N 1
ATOM 614 C CA . LYS A 1 79 ? 13.429 -4.175 -6.002 1 98.92 79 LYS A CA 1
ATOM 615 C C . LYS A 1 79 ? 12.271 -5.057 -6.462 1 98.92 79 LYS A C 1
ATOM 617 O O . LYS A 1 79 ? 11.439 -4.63 -7.264 1 98.92 79 LYS A O 1
ATOM 622 N N . THR A 1 80 ? 12.298 -6.25 -5.916 1 98.86 80 THR A N 1
ATOM 623 C CA . THR A 1 80 ? 11.239 -7.193 -6.259 1 98.86 80 THR A CA 1
ATOM 624 C C . THR A 1 80 ? 9.88 -6.669 -5.805 1 98.86 80 THR A C 1
ATOM 626 O O . THR A 1 80 ? 8.882 -6.819 -6.513 1 98.86 80 THR A O 1
ATOM 629 N N . THR A 1 81 ? 9.855 -6.072 -4.629 1 98.92 81 THR A N 1
ATOM 630 C CA . THR A 1 81 ? 8.611 -5.517 -4.108 1 98.92 81 THR A CA 1
ATOM 631 C C . THR A 1 81 ? 8.063 -4.444 -5.044 1 98.92 81 THR A C 1
ATOM 633 O O . THR A 1 81 ? 6.9 -4.5 -5.448 1 98.92 81 THR A O 1
ATOM 636 N N . LEU A 1 82 ? 8.85 -3.544 -5.426 1 98.95 82 LEU A N 1
ATOM 637 C CA . LEU A 1 82 ? 8.43 -2.454 -6.299 1 98.95 82 LEU A CA 1
ATOM 638 C C . LEU A 1 82 ? 8.011 -2.982 -7.667 1 98.95 82 LEU A C 1
ATOM 640 O O . LEU A 1 82 ? 6.996 -2.553 -8.219 1 98.95 82 LEU A O 1
ATOM 644 N N . ASP A 1 83 ? 8.772 -3.897 -8.174 1 98.81 83 ASP A N 1
ATOM 645 C CA . ASP A 1 83 ? 8.444 -4.495 -9.464 1 98.81 83 ASP A CA 1
ATOM 646 C C . ASP A 1 83 ? 7.108 -5.232 -9.404 1 98.81 83 ASP A C 1
ATOM 648 O O . ASP A 1 83 ? 6.284 -5.111 -10.314 1 98.81 83 ASP A O 1
ATOM 652 N N . SER A 1 84 ? 6.923 -5.98 -8.358 1 98.65 84 SER A N 1
ATOM 653 C CA . SER A 1 84 ? 5.704 -6.774 -8.243 1 98.65 84 SER A CA 1
ATOM 654 C C . SER A 1 84 ? 4.48 -5.885 -8.053 1 98.65 84 SER A C 1
ATOM 656 O O . SER A 1 84 ? 3.415 -6.159 -8.611 1 98.65 84 SER A O 1
ATOM 658 N N . ILE A 1 85 ? 4.642 -4.819 -7.256 1 98.87 85 ILE A N 1
ATOM 659 C CA . ILE A 1 85 ? 3.54 -3.877 -7.091 1 98.87 85 ILE A CA 1
ATOM 660 C C . ILE A 1 85 ? 3.197 -3.244 -8.437 1 98.87 85 ILE A C 1
ATOM 662 O O . ILE A 1 85 ? 2.022 -3.077 -8.771 1 98.87 85 ILE A O 1
ATOM 666 N N . SER A 1 86 ? 4.138 -2.954 -9.228 1 98.81 86 SER A N 1
ATOM 667 C CA . SER A 1 86 ? 3.898 -2.341 -10.531 1 98.81 86 SER A CA 1
ATOM 668 C C . SER A 1 86 ? 3.096 -3.267 -11.438 1 98.81 86 SER A C 1
ATOM 670 O O . SER A 1 86 ? 2.436 -2.81 -12.374 1 98.81 86 SER A O 1
ATOM 672 N N . LYS A 1 87 ? 3.118 -4.503 -11.198 1 98.76 87 LYS A N 1
ATOM 673 C CA . LYS A 1 87 ? 2.46 -5.483 -12.056 1 98.76 87 LYS A CA 1
ATOM 674 C C . LYS A 1 87 ? 1.076 -5.841 -11.52 1 98.76 87 LYS A C 1
ATOM 676 O O . LYS A 1 87 ? 0.254 -6.41 -12.241 1 98.76 87 LYS A O 1
ATOM 681 N N . THR A 1 88 ? 0.872 -5.581 -10.265 1 98.78 88 THR A N 1
ATOM 682 C CA . THR A 1 88 ? -0.38 -6.002 -9.645 1 98.78 88 THR A CA 1
ATOM 683 C C . THR A 1 88 ? -1.228 -4.792 -9.265 1 98.78 88 THR A C 1
ATOM 685 O O . THR A 1 88 ? -2.368 -4.942 -8.819 1 98.78 88 THR A O 1
ATOM 688 N N . TYR A 1 89 ? -0.707 -3.584 -9.49 1 98.76 89 TYR A N 1
ATOM 689 C CA . TYR A 1 89 ? -1.41 -2.367 -9.099 1 98.76 89 TYR A CA 1
ATOM 690 C C . TYR A 1 89 ? -2.737 -2.243 -9.838 1 98.76 89 TYR A C 1
ATOM 692 O O . TYR A 1 89 ? -2.793 -2.408 -11.059 1 98.76 89 TYR A O 1
ATOM 700 N N . PRO A 1 90 ? -3.823 -1.923 -9.063 1 98.35 90 PRO A N 1
ATOM 701 C CA . PRO A 1 90 ? -5.166 -2.008 -9.641 1 98.35 90 PRO A CA 1
ATOM 702 C C . PRO A 1 90 ? -5.582 -0.726 -10.359 1 98.35 90 PRO A C 1
ATOM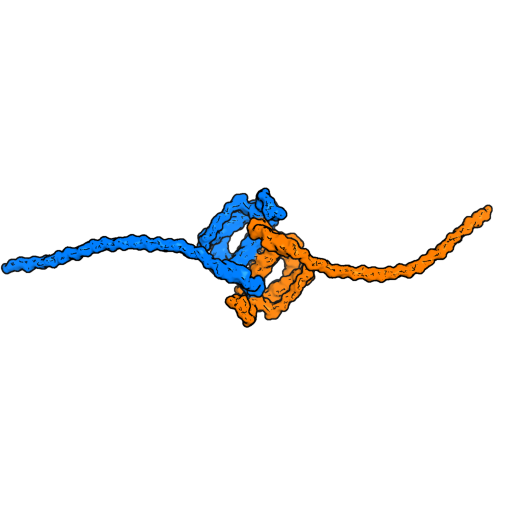 704 O O . PRO A 1 90 ? -6.655 -0.182 -10.087 1 98.35 90 PRO A O 1
ATOM 707 N N . CYS A 1 91 ? -4.857 -0.224 -11.196 1 98.07 91 CYS A N 1
ATOM 708 C CA . CYS A 1 91 ? -5.047 0.857 -12.156 1 98.07 91 CYS A CA 1
ATOM 709 C C . CYS A 1 91 ? -4.149 0.671 -13.373 1 98.07 91 CYS A C 1
ATOM 711 O O . CYS A 1 91 ? -2.933 0.85 -13.285 1 98.07 91 CYS A O 1
ATOM 713 N N . THR A 1 92 ? -4.755 0.305 -14.412 1 97.45 92 THR A N 1
ATOM 714 C CA . THR A 1 92 ? -4.027 -0.18 -15.579 1 97.45 92 THR A CA 1
ATOM 715 C C . THR A 1 92 ? -3.023 0.862 -16.063 1 97.45 92 THR A C 1
ATOM 717 O O . THR A 1 92 ? -1.835 0.568 -16.207 1 97.45 92 THR A O 1
ATOM 720 N N . HIS A 1 93 ? -3.452 2.072 -16.287 1 97.42 93 HIS A N 1
ATOM 721 C CA . HIS A 1 93 ? -2.549 3.08 -16.833 1 97.42 93 HIS A CA 1
ATOM 722 C C . HIS A 1 93 ? -1.524 3.522 -15.794 1 97.42 93 HIS A C 1
ATOM 724 O O . HIS A 1 93 ? -0.379 3.826 -16.136 1 97.42 93 HIS A O 1
ATOM 730 N N . CYS A 1 94 ? -1.898 3.549 -14.493 1 98.55 94 CYS A N 1
ATOM 731 C CA . CYS A 1 94 ? -0.957 3.853 -13.421 1 98.55 94 CYS A CA 1
ATOM 732 C C . CYS A 1 94 ? 0.144 2.802 -13.347 1 98.55 94 CYS A C 1
ATOM 734 O O . CYS A 1 94 ? 1.322 3.139 -13.219 1 98.55 94 CYS A O 1
ATOM 736 N N . ALA A 1 95 ? -0.293 1.568 -13.448 1 98.65 95 ALA A N 1
ATOM 737 C CA . ALA A 1 95 ? 0.635 0.442 -13.382 1 98.65 95 ALA A CA 1
ATOM 738 C C . ALA A 1 95 ? 1.619 0.473 -14.548 1 98.65 95 ALA A C 1
ATOM 740 O O . ALA A 1 95 ? 2.822 0.28 -14.357 1 98.65 95 ALA A O 1
ATOM 741 N N . GLU A 1 96 ? 1.098 0.69 -15.688 1 98.58 96 GLU A N 1
ATOM 742 C CA . GLU A 1 96 ? 1.947 0.771 -16.873 1 98.58 96 GLU A CA 1
ATOM 743 C C . GLU A 1 96 ? 2.967 1.899 -16.745 1 98.58 96 GLU A C 1
ATOM 745 O O . GLU A 1 96 ? 4.141 1.721 -17.076 1 98.58 96 GLU A O 1
ATOM 750 N N . ASP A 1 97 ? 2.516 2.999 -16.34 1 98.69 97 ASP A N 1
ATOM 751 C CA . ASP A 1 97 ? 3.409 4.138 -16.149 1 98.69 97 ASP A CA 1
ATOM 752 C C . ASP A 1 97 ? 4.487 3.824 -15.115 1 98.69 97 ASP A C 1
ATOM 754 O O . ASP A 1 97 ? 5.651 4.19 -15.293 1 98.69 97 ASP A O 1
ATOM 758 N N . PHE A 1 98 ? 4.094 3.166 -14.04 1 98.83 98 PHE A N 1
ATOM 759 C CA . PHE A 1 98 ? 5.029 2.789 -12.987 1 98.83 98 PHE A CA 1
ATOM 760 C C . PHE A 1 98 ? 6.093 1.839 -13.522 1 98.83 98 PHE A C 1
ATOM 762 O O . PHE A 1 98 ? 7.284 2.022 -13.262 1 98.83 98 PHE A O 1
ATOM 769 N N . ARG A 1 99 ? 5.681 0.88 -14.266 1 98.77 99 ARG A N 1
ATOM 770 C CA . ARG A 1 99 ? 6.621 -0.071 -14.85 1 98.77 99 ARG A CA 1
ATOM 771 C C . ARG A 1 99 ? 7.606 0.632 -15.778 1 98.77 99 ARG A C 1
ATOM 773 O O . ARG A 1 99 ? 8.804 0.34 -15.757 1 98.77 99 ARG A O 1
ATOM 780 N N . LYS A 1 100 ? 7.111 1.496 -16.559 1 98.72 100 LYS A N 1
ATOM 781 C CA . LYS A 1 100 ? 7.982 2.26 -17.448 1 98.72 100 LYS A CA 1
ATOM 782 C C . LYS A 1 100 ? 8.984 3.092 -16.654 1 98.72 100 LYS A C 1
ATOM 784 O O . LYS A 1 100 ? 10.166 3.147 -17 1 98.72 100 LYS A O 1
ATOM 789 N N . ASP A 1 101 ? 8.514 3.728 -15.665 1 98.75 101 ASP A N 1
ATOM 790 C CA . ASP A 1 101 ? 9.392 4.555 -14.843 1 98.75 101 ASP A CA 1
ATOM 791 C C . ASP A 1 101 ? 10.474 3.711 -14.173 1 98.75 101 ASP A C 1
ATOM 793 O O . ASP A 1 101 ? 11.636 4.118 -14.109 1 98.75 101 ASP A O 1
ATOM 797 N N . LEU A 1 102 ? 10.105 2.515 -13.707 1 98.78 102 LEU A N 1
ATOM 798 C CA . LEU A 1 102 ? 11.066 1.64 -13.044 1 98.78 102 LEU A CA 1
ATOM 799 C C . LEU A 1 102 ? 12.199 1.26 -13.991 1 98.78 102 LEU A C 1
ATOM 801 O O . LEU A 1 102 ? 13.341 1.084 -13.561 1 98.78 102 LEU A O 1
ATOM 805 N N . LYS A 1 103 ? 11.864 1.126 -15.202 1 98.56 103 LYS A N 1
ATOM 806 C CA . LYS A 1 103 ? 12.867 0.772 -16.202 1 98.56 103 LYS A CA 1
ATOM 807 C C . LYS A 1 103 ? 13.802 1.945 -16.481 1 98.56 103 LYS A C 1
ATOM 809 O O . LYS A 1 103 ? 15.015 1.762 -16.609 1 98.56 103 LYS A O 1
ATOM 814 N N . THR A 1 104 ? 13.268 3.11 -16.579 1 98.51 104 THR A N 1
ATOM 815 C CA . THR A 1 104 ? 14.03 4.301 -16.935 1 98.51 104 THR A CA 1
ATOM 816 C C . THR A 1 104 ? 14.768 4.855 -15.719 1 98.51 104 THR A C 1
ATOM 818 O O . THR A 1 104 ? 15.834 5.459 -15.855 1 98.51 104 THR A O 1
ATOM 821 N N . ASN A 1 105 ? 14.209 4.712 -14.589 1 98.63 105 ASN A N 1
ATOM 822 C CA . ASN A 1 105 ? 14.738 5.171 -13.309 1 98.63 105 ASN A CA 1
ATOM 823 C C . ASN A 1 105 ? 14.737 4.054 -12.269 1 98.63 105 ASN A C 1
ATOM 825 O O . ASN A 1 105 ? 13.922 4.061 -11.345 1 98.63 105 ASN A O 1
ATOM 829 N N . PRO A 1 106 ? 15.704 3.163 -12.344 1 98.77 106 PRO A N 1
ATOM 830 C CA . PRO A 1 106 ? 15.695 2.044 -11.4 1 98.77 106 PRO A CA 1
ATOM 831 C C . PRO A 1 106 ? 15.802 2.498 -9.946 1 98.77 106 PRO A C 1
ATOM 833 O O . PRO A 1 106 ? 16.45 3.506 -9.656 1 98.77 106 PRO A O 1
ATOM 836 N N . PRO A 1 107 ? 15.196 1.74 -9.069 1 98.88 107 PRO A N 1
ATOM 837 C CA . PRO A 1 107 ? 15.209 2.132 -7.658 1 98.88 107 PRO A CA 1
ATOM 838 C C . PRO A 1 107 ? 16.622 2.247 -7.091 1 98.88 107 PRO A C 1
ATOM 840 O O . PRO A 1 107 ? 17.482 1.416 -7.394 1 98.88 107 PRO A O 1
ATOM 843 N N . ALA A 1 108 ? 16.904 3.278 -6.361 1 98.9 108 ALA A N 1
ATOM 844 C CA . ALA A 1 108 ? 18.154 3.446 -5.624 1 98.9 108 ALA A CA 1
ATOM 845 C C . ALA A 1 108 ? 18.087 2.75 -4.267 1 98.9 108 ALA A C 1
ATOM 847 O O . ALA A 1 108 ? 17.625 3.335 -3.285 1 98.9 108 ALA A O 1
ATOM 848 N N . VAL A 1 109 ? 18.677 1.505 -4.147 1 98.9 109 VAL A N 1
ATOM 849 C CA . VAL A 1 109 ? 18.434 0.688 -2.963 1 98.9 109 VAL A CA 1
ATOM 850 C C . VAL A 1 109 ? 19.728 0.533 -2.168 1 98.9 109 VAL A C 1
ATOM 852 O O . VAL A 1 109 ? 19.858 -0.384 -1.354 1 98.9 109 VAL A O 1
ATOM 855 N N . SER A 1 110 ? 20.641 1.442 -2.433 1 98.84 110 SER A N 1
ATOM 856 C CA . SE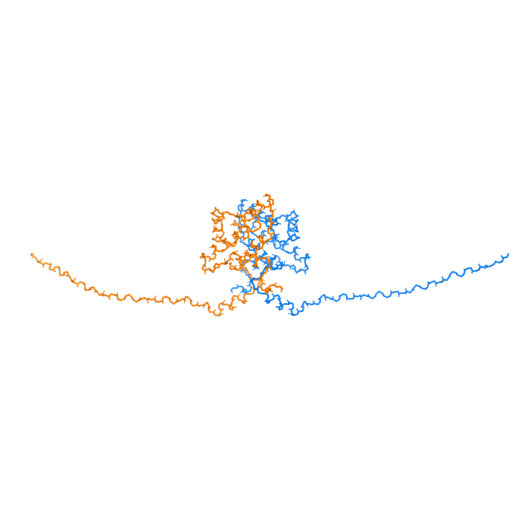R A 1 110 ? 21.94 1.316 -1.781 1 98.84 110 SER A CA 1
ATOM 857 C C . SER A 1 110 ? 21.825 1.522 -0.275 1 98.84 110 SER A C 1
ATOM 859 O O . SER A 1 110 ? 22.568 0.914 0.499 1 98.84 110 SER A O 1
ATOM 861 N N . ASP A 1 111 ? 20.999 2.385 0.164 1 98.69 111 ASP A N 1
ATOM 862 C CA . ASP A 1 111 ? 20.735 2.648 1.576 1 98.69 111 ASP A CA 1
ATOM 863 C C . ASP A 1 111 ? 19.408 3.382 1.758 1 98.69 111 ASP A C 1
ATOM 865 O O . ASP A 1 111 ? 18.723 3.689 0.781 1 98.69 111 ASP A O 1
ATOM 869 N N . ARG A 1 112 ? 19.037 3.656 3.008 1 98.73 112 ARG A N 1
ATOM 870 C CA . ARG A 1 112 ? 17.75 4.246 3.362 1 98.73 112 ARG A CA 1
ATOM 871 C C . ARG A 1 112 ? 17.58 5.617 2.718 1 98.73 112 ARG A C 1
ATOM 873 O O . ARG A 1 112 ? 16.536 5.909 2.132 1 98.73 112 ARG A O 1
ATOM 880 N N . ASP A 1 113 ? 18.557 6.483 2.814 1 98.65 113 ASP A N 1
ATOM 881 C CA . ASP A 1 113 ? 18.459 7.849 2.307 1 98.65 113 ASP A CA 1
ATOM 882 C C . ASP A 1 113 ? 18.296 7.86 0.789 1 98.65 113 ASP A C 1
ATOM 884 O O . ASP A 1 113 ? 17.497 8.631 0.251 1 98.65 113 ASP A O 1
ATOM 888 N N . ALA A 1 114 ? 19.046 7.009 0.15 1 98.86 114 ALA A N 1
ATOM 889 C CA . ALA A 1 114 ? 18.968 6.918 -1.305 1 98.86 114 ALA A CA 1
ATOM 890 C C . ALA A 1 114 ? 17.583 6.459 -1.752 1 98.86 114 ALA A C 1
ATOM 892 O O . ALA A 1 114 ? 17.004 7.027 -2.682 1 98.86 114 ALA A O 1
ATOM 893 N N . LEU A 1 115 ? 17.068 5.486 -1.111 1 98.95 115 LEU A N 1
ATOM 894 C CA . LEU A 1 115 ? 15.761 4.961 -1.489 1 98.95 115 LEU A CA 1
ATOM 895 C C . LEU A 1 115 ? 14.663 5.98 -1.202 1 98.95 115 LEU A C 1
ATOM 897 O O . LEU A 1 115 ? 13.735 6.14 -1.999 1 98.95 115 LEU A O 1
ATOM 901 N N . ALA A 1 116 ? 14.744 6.616 -0.035 1 98.91 116 ALA A N 1
ATOM 902 C CA . ALA A 1 116 ? 13.739 7.615 0.322 1 98.91 116 ALA A CA 1
ATOM 903 C C . ALA A 1 116 ? 13.718 8.758 -0.689 1 98.91 116 ALA A C 1
ATOM 905 O O . ALA A 1 116 ? 12.648 9.222 -1.089 1 98.91 116 ALA A O 1
ATOM 906 N N . LYS A 1 117 ? 14.854 9.22 -1.046 1 98.87 117 LYS A N 1
ATOM 907 C CA . LYS A 1 117 ? 14.944 10.274 -2.053 1 98.87 117 LYS A CA 1
ATOM 908 C C . LYS A 1 117 ? 14.403 9.798 -3.398 1 98.87 117 LYS A C 1
ATOM 910 O O . LYS A 1 117 ? 13.67 10.525 -4.071 1 98.87 117 LYS A O 1
ATOM 915 N N . TRP A 1 118 ? 14.811 8.63 -3.822 1 98.96 118 TRP A N 1
ATOM 916 C CA . TRP A 1 118 ? 14.323 8.057 -5.072 1 98.96 118 TRP A CA 1
ATOM 917 C C . TRP A 1 118 ? 12.8 7.981 -5.078 1 98.96 118 TRP A C 1
ATOM 919 O O . TRP A 1 118 ? 12.159 8.329 -6.072 1 98.96 118 TRP A O 1
ATOM 929 N N . MET A 1 119 ? 12.214 7.504 -3.98 1 98.94 119 MET A N 1
ATOM 930 C CA . MET A 1 119 ? 10.764 7.378 -3.862 1 98.94 119 MET A CA 1
ATOM 931 C C . MET A 1 119 ? 10.086 8.736 -4.009 1 98.94 119 MET A C 1
ATOM 933 O O . MET A 1 119 ? 9.043 8.848 -4.656 1 98.94 119 MET A O 1
ATOM 937 N N . CYS A 1 120 ? 10.669 9.716 -3.414 1 98.91 120 CYS A N 1
ATOM 938 C CA . CYS A 1 120 ? 10.164 11.08 -3.525 1 98.91 120 CYS A CA 1
ATOM 939 C C . CYS A 1 120 ? 10.198 11.559 -4.971 1 98.91 120 CYS A C 1
ATOM 941 O O . CYS A 1 120 ? 9.229 12.143 -5.459 1 98.91 120 CYS A O 1
ATOM 943 N N . GLU A 1 121 ? 11.263 11.305 -5.627 1 98.92 121 GLU A N 1
ATOM 944 C CA . GLU A 1 121 ? 11.405 11.719 -7.02 1 98.92 121 GLU A CA 1
ATOM 945 C C . GLU A 1 121 ? 10.416 10.982 -7.918 1 98.92 121 GLU A C 1
ATOM 947 O O . GLU A 1 121 ? 9.861 11.568 -8.85 1 98.92 121 GLU A O 1
ATOM 952 N N . LEU A 1 122 ? 10.278 9.748 -7.671 1 98.94 122 LEU A N 1
ATOM 953 C CA . LEU A 1 122 ? 9.258 8.99 -8.388 1 98.94 122 LEU A CA 1
ATOM 954 C C . LEU A 1 122 ? 7.886 9.634 -8.22 1 98.94 122 LEU A C 1
ATOM 956 O O . LEU A 1 122 ? 7.159 9.82 -9.198 1 98.94 122 LEU A O 1
ATOM 960 N N . HIS A 1 123 ? 7.486 9.898 -6.959 1 98.86 123 HIS A N 1
ATOM 961 C CA . HIS A 1 123 ? 6.191 10.511 -6.682 1 98.86 123 HIS A CA 1
ATOM 962 C C . HIS A 1 123 ? 6.063 11.864 -7.374 1 98.86 123 HIS A C 1
ATOM 964 O O . HIS A 1 123 ? 4.992 12.208 -7.88 1 98.86 123 HIS A O 1
ATOM 970 N N . ASN A 1 124 ? 7.136 12.63 -7.414 1 98.87 124 ASN A N 1
ATOM 971 C CA . ASN A 1 124 ? 7.129 13.92 -8.095 1 98.87 124 ASN A CA 1
ATOM 972 C C . ASN A 1 124 ? 6.916 13.76 -9.597 1 98.87 124 ASN A C 1
ATOM 974 O O . ASN A 1 124 ? 6.246 14.582 -10.225 1 98.87 124 ASN A O 1
ATOM 978 N N . ARG A 1 125 ? 7.544 12.756 -10.181 1 98.85 125 ARG A N 1
ATOM 979 C CA . ARG A 1 125 ? 7.319 12.536 -11.606 1 98.85 125 ARG A CA 1
ATOM 980 C C . ARG A 1 125 ? 5.851 12.23 -11.887 1 98.85 125 ARG A C 1
ATOM 982 O O . ARG A 1 125 ? 5.3 12.679 -12.894 1 98.85 125 ARG A O 1
ATOM 989 N N . VAL A 1 126 ? 5.189 11.55 -11.039 1 98.76 126 VAL A N 1
ATOM 990 C CA . VAL A 1 126 ? 3.757 11.306 -11.173 1 98.76 126 VAL A CA 1
ATOM 991 C C . VAL A 1 126 ? 2.989 12.61 -10.975 1 98.76 126 VAL A C 1
ATOM 993 O O . VAL A 1 126 ? 2.059 12.912 -11.727 1 98.76 126 VAL A O 1
ATOM 996 N N . ASN A 1 127 ? 3.382 13.366 -9.908 1 98.55 127 ASN A N 1
ATOM 997 C CA . ASN A 1 127 ? 2.735 14.647 -9.646 1 98.55 127 ASN A CA 1
ATOM 998 C C . ASN A 1 127 ? 2.745 15.542 -10.882 1 98.55 127 ASN A C 1
ATOM 1000 O O . ASN A 1 127 ? 1.723 16.137 -11.23 1 98.55 127 ASN A O 1
ATOM 1004 N N . VAL A 1 128 ? 3.85 15.655 -11.498 1 98.64 128 VAL A N 1
ATOM 1005 C CA . VAL A 1 128 ? 3.996 16.505 -12.676 1 98.64 128 VAL A CA 1
ATOM 1006 C C . VAL A 1 128 ? 3.03 16.047 -13.766 1 98.64 128 VAL A C 1
ATOM 1008 O O . VAL A 1 128 ? 2.35 16.868 -14.387 1 98.64 128 VAL A O 1
ATOM 1011 N N . LYS A 1 129 ? 2.926 14.807 -13.999 1 98.03 129 LYS A N 1
ATOM 1012 C CA . LYS A 1 129 ? 2.081 14.246 -15.049 1 98.03 129 LYS A CA 1
ATOM 1013 C C . LYS A 1 129 ? 0.612 14.583 -14.812 1 98.03 129 LYS A C 1
ATOM 1015 O O . LYS A 1 129 ? -0.156 14.74 -15.764 1 98.03 129 LYS A O 1
ATOM 1020 N N . ILE A 1 130 ? 0.232 14.701 -13.569 1 97.51 130 ILE A N 1
ATOM 1021 C CA . ILE A 1 130 ? -1.196 14.846 -13.305 1 97.51 130 ILE A CA 1
ATOM 1022 C C . ILE A 1 130 ? -1.49 16.266 -12.825 1 97.51 130 ILE A C 1
ATOM 1024 O O . ILE A 1 130 ? -2.559 16.531 -12.27 1 97.51 130 ILE A O 1
ATOM 1028 N N . GLY A 1 131 ? -0.493 17.15 -12.922 1 97.5 131 GLY A N 1
ATOM 1029 C CA . GLY A 1 131 ? -0.693 18.572 -12.696 1 97.5 131 GLY A CA 1
ATOM 1030 C C . GLY A 1 131 ? -0.66 18.954 -11.229 1 97.5 131 GLY A C 1
ATOM 1031 O O . GLY A 1 131 ? -1.296 19.928 -10.821 1 97.5 131 GLY A O 1
ATOM 1032 N N . LYS A 1 132 ? -0.086 18.133 -10.418 1 97.92 132 LYS A N 1
ATOM 1033 C CA . LYS A 1 132 ? 0.063 18.432 -8.997 1 97.92 132 LYS A CA 1
ATOM 1034 C C . LYS A 1 132 ? 1.423 19.058 -8.706 1 97.92 132 LYS A C 1
ATOM 1036 O O . LYS A 1 132 ? 2.337 18.981 -9.531 1 97.92 132 LYS A O 1
ATOM 1041 N N . ASP A 1 133 ? 1.516 19.582 -7.578 1 97.84 133 ASP A N 1
ATOM 1042 C CA . ASP A 1 133 ? 2.744 20.268 -7.187 1 97.84 133 ASP A CA 1
ATOM 1043 C C . ASP A 1 133 ? 3.857 19.269 -6.877 1 97.84 133 ASP A C 1
ATOM 1045 O O . ASP A 1 133 ? 3.593 18.175 -6.375 1 97.84 133 ASP A O 1
ATOM 1049 N N . VAL A 1 134 ? 5.082 19.688 -7.142 1 98.24 134 VAL A N 1
ATOM 1050 C CA . VAL A 1 134 ? 6.262 18.903 -6.791 1 98.24 134 VAL A CA 1
ATOM 1051 C C . VAL A 1 134 ? 6.602 19.113 -5.317 1 98.24 134 VAL A C 1
ATOM 1053 O O . VAL A 1 134 ? 6.438 20.213 -4.786 1 98.24 134 VAL A O 1
ATOM 1056 N N . PHE A 1 135 ? 6.99 18.149 -4.703 1 98.13 135 PHE A N 1
ATOM 1057 C CA . PHE A 1 135 ? 7.419 18.179 -3.31 1 98.13 135 PHE A CA 1
ATOM 1058 C C . PHE A 1 135 ? 8.93 18.346 -3.212 1 98.13 135 PHE A C 1
ATOM 1060 O O . PHE A 1 135 ? 9.677 17.757 -3.997 1 98.13 135 PHE A O 1
ATOM 1067 N N . ASP A 1 136 ? 9.419 19.149 -2.266 1 98.49 136 ASP A N 1
ATOM 1068 C CA . ASP A 1 136 ? 10.85 19.275 -2.005 1 98.49 136 ASP A CA 1
ATOM 1069 C C . ASP A 1 136 ? 11.405 18.005 -1.365 1 98.49 136 ASP A C 1
ATOM 1071 O O . ASP A 1 136 ? 11.256 17.795 -0.159 1 98.49 136 ASP A O 1
ATOM 1075 N N . CYS A 1 137 ? 12.142 17.219 -2.061 1 98.65 137 CYS A N 1
ATOM 1076 C CA . CYS A 1 137 ? 12.617 15.925 -1.584 1 98.65 137 CYS A CA 1
ATOM 1077 C C . CYS A 1 137 ? 13.699 16.097 -0.525 1 98.65 137 CYS A C 1
ATOM 1079 O O . CYS A 1 137 ? 14.071 15.136 0.15 1 98.65 137 CYS A O 1
ATOM 1081 N N . GLY A 1 138 ? 14.195 17.294 -0.369 1 98.07 138 GLY A N 1
ATOM 1082 C CA . GLY A 1 138 ? 15.049 17.574 0.775 1 98.07 138 GLY A CA 1
ATOM 1083 C C . GLY A 1 138 ? 14.332 17.431 2.104 1 98.07 138 GLY A C 1
ATOM 1084 O O . GLY A 1 138 ? 14.972 17.334 3.153 1 98.07 138 GLY A O 1
ATOM 1085 N N . LEU A 1 139 ? 13.007 17.384 2.147 1 97.74 139 LEU A N 1
ATOM 1086 C CA . LEU A 1 139 ? 12.184 17.334 3.35 1 97.74 139 LEU A CA 1
ATOM 1087 C C . LEU A 1 139 ? 11.559 15.954 3.525 1 97.74 139 LEU A C 1
ATOM 1089 O O . LEU A 1 139 ? 10.7 15.761 4.389 1 97.74 139 LEU A O 1
ATOM 1093 N N . VAL A 1 140 ? 11.976 14.999 2.743 1 97.91 140 VAL A N 1
ATOM 1094 C CA . VAL A 1 140 ? 11.305 13.704 2.68 1 97.91 140 VAL A CA 1
ATOM 1095 C C . VAL A 1 140 ? 11.419 12.996 4.028 1 97.91 140 VAL A C 1
ATOM 1097 O O . VAL A 1 140 ? 10.491 12.304 4.453 1 97.91 140 VAL A O 1
ATOM 1100 N N . LYS A 1 141 ? 12.521 13.17 4.692 1 96.92 141 LYS A N 1
ATOM 1101 C CA . LYS A 1 141 ? 12.704 12.538 5.996 1 96.92 141 LYS A CA 1
ATOM 1102 C C . LYS A 1 141 ? 11.777 13.153 7.04 1 96.92 141 LYS A C 1
ATOM 1104 O O . LYS A 1 141 ? 11.23 12.443 7.887 1 96.92 141 LYS A O 1
ATOM 1109 N N . GLU A 1 142 ? 11.587 14.404 7.052 1 96.68 142 GLU A N 1
ATOM 1110 C CA . GLU A 1 142 ? 10.654 15.057 7.964 1 96.68 142 GLU A CA 1
ATOM 1111 C C . GLU A 1 142 ? 9.217 14.623 7.688 1 96.68 142 GLU A C 1
ATOM 1113 O O . GLU A 1 142 ? 8.455 14.353 8.618 1 96.68 142 GLU A O 1
ATOM 1118 N N . ARG A 1 143 ? 8.89 14.531 6.466 1 96.92 143 ARG A N 1
ATOM 1119 C CA . ARG A 1 143 ? 7.52 14.231 6.063 1 96.92 143 ARG A CA 1
ATOM 1120 C C . ARG A 1 143 ? 7.149 12.794 6.412 1 96.92 143 ARG A C 1
ATOM 1122 O O . ARG A 1 143 ? 6.002 12.512 6.765 1 96.92 143 ARG A O 1
ATOM 1129 N N . TRP A 1 144 ? 8.166 11.916 6.401 1 97.67 144 TRP A N 1
ATOM 1130 C CA . TRP A 1 144 ? 7.756 10.516 6.375 1 97.67 144 TRP A CA 1
ATOM 1131 C C . TRP A 1 144 ? 8.355 9.752 7.551 1 97.67 144 TRP A C 1
ATOM 1133 O O . TRP A 1 144 ? 7.976 8.608 7.814 1 97.67 144 TRP A O 1
ATOM 1143 N N . LEU A 1 145 ? 9.263 10.39 8.283 1 96.64 145 LEU A N 1
ATOM 1144 C CA . LEU A 1 145 ? 9.942 9.634 9.33 1 96.64 145 LEU A CA 1
ATOM 1145 C C . LEU A 1 145 ? 9.985 10.428 10.632 1 96.64 145 LEU A C 1
ATOM 1147 O O . LEU A 1 145 ? 9.328 10.062 11.609 1 96.64 145 LEU A O 1
ATOM 1151 N N . ASP A 1 146 ? 10.53 11.657 10.648 1 95.51 146 ASP A N 1
ATOM 1152 C CA . ASP A 1 146 ? 10.913 12.36 11.869 1 95.51 146 ASP A CA 1
ATOM 1153 C C . ASP A 1 146 ? 9.805 13.304 12.33 1 95.51 146 ASP A C 1
ATOM 1155 O O . ASP A 1 146 ? 9.78 13.722 13.489 1 95.51 146 ASP A O 1
ATOM 1159 N N . GLY A 1 147 ? 8.943 13.646 11.428 1 95.54 147 GLY A N 1
ATOM 1160 C CA . GLY A 1 147 ? 8.073 14.779 11.698 1 95.54 147 GLY A CA 1
ATOM 1161 C C . GLY A 1 147 ? 8.724 16.116 11.396 1 95.54 147 GLY A C 1
ATOM 1162 O O . GLY A 1 147 ? 9.948 16.206 11.287 1 95.54 147 GLY A O 1
ATOM 1163 N N . TRP A 1 148 ? 7.865 17.09 11.31 1 94.64 148 TRP A N 1
ATOM 1164 C CA . TRP A 1 148 ? 8.348 18.415 10.937 1 94.64 148 TRP A CA 1
ATOM 1165 C C . TRP A 1 148 ? 9.166 19.034 12.066 1 94.64 148 TRP A C 1
ATOM 1167 O O . TRP A 1 148 ? 8.837 18.867 13.243 1 94.64 148 TRP A O 1
ATOM 1177 N N . LYS A 1 149 ? 10.114 19.831 11.75 1 92.76 149 LYS A N 1
ATOM 1178 C CA . LYS A 1 149 ? 11.054 20.416 12.703 1 92.76 149 LYS A CA 1
ATOM 1179 C C . LYS A 1 149 ? 10.344 21.366 13.663 1 92.76 149 LYS A C 1
ATOM 1181 O O . LYS A 1 149 ? 10.798 21.57 14.791 1 92.76 149 LYS A O 1
ATOM 1186 N N . ASP A 1 150 ? 9.272 21.865 13.267 1 91.49 150 ASP A N 1
ATOM 1187 C CA . ASP A 1 150 ? 8.553 22.809 14.118 1 91.49 150 ASP A CA 1
ATOM 1188 C C . ASP A 1 150 ? 7.791 22.082 15.222 1 91.49 150 ASP A C 1
ATOM 1190 O O . ASP A 1 150 ? 7.12 22.714 16.041 1 91.49 150 ASP A O 1
ATOM 1194 N N . GLY A 1 151 ? 7.713 20.767 15.182 1 89.07 151 GLY A N 1
ATOM 1195 C CA . GLY A 1 151 ? 7.121 19.966 16.243 1 89.07 151 GLY A CA 1
ATOM 1196 C C . GLY A 1 151 ? 5.635 19.729 16.053 1 89.07 151 GLY A C 1
ATOM 1197 O O . GLY A 1 151 ? 4.962 19.224 16.954 1 89.07 151 GLY A O 1
ATOM 1198 N N . SER A 1 152 ? 5.116 20.049 14.952 1 89.58 152 SER A N 1
ATOM 1199 C CA . SER A 1 152 ? 3.675 19.967 14.738 1 89.58 152 SER A CA 1
ATOM 1200 C C . SER A 1 152 ? 3.204 18.517 14.696 1 89.58 152 SER A C 1
ATOM 1202 O O . SER A 1 152 ? 2.005 18.245 14.78 1 89.58 152 SER A O 1
ATOM 1204 N N . CYS A 1 153 ? 4.101 17.662 14.59 1 90.42 153 CYS A N 1
ATOM 1205 C CA . CYS A 1 153 ? 3.732 16.252 14.528 1 90.42 153 CYS A C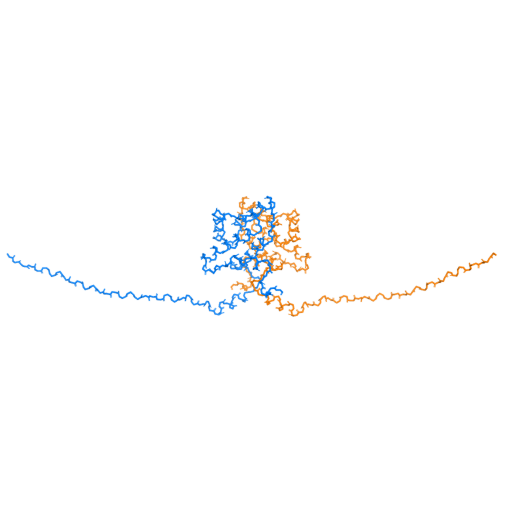A 1
ATOM 1206 C C . CYS A 1 153 ? 4.041 15.549 15.844 1 90.42 153 CYS A C 1
ATOM 1208 O O . CYS A 1 153 ? 3.89 14.331 15.952 1 90.42 153 CYS A O 1
ATOM 1210 N N . ASP A 1 154 ? 4.426 16.308 16.853 1 81.31 154 ASP A N 1
ATOM 1211 C CA . ASP A 1 154 ? 4.781 15.718 18.14 1 81.31 154 ASP A CA 1
ATOM 1212 C C . ASP A 1 154 ? 3.534 15.401 18.962 1 81.31 154 ASP A C 1
ATOM 1214 O O . ASP A 1 154 ? 2.519 16.091 18.85 1 81.31 154 ASP A O 1
ATOM 1218 N N . MET B 1 1 ? 16.707 -30.052 82.487 1 26.2 1 MET B N 1
ATOM 1219 C CA . MET B 1 1 ? 16.057 -30.789 81.408 1 26.2 1 MET B CA 1
ATOM 1220 C C . MET B 1 1 ? 14.751 -30.114 80.999 1 26.2 1 MET B C 1
ATOM 1222 O O . MET B 1 1 ? 13.691 -30.421 81.547 1 26.2 1 MET B O 1
ATOM 1226 N N . MET B 1 2 ? 14.802 -28.76 80.82 1 24.97 2 MET B N 1
ATOM 1227 C CA . MET B 1 2 ? 13.846 -27.662 80.712 1 24.97 2 MET B CA 1
ATOM 1228 C C . MET B 1 2 ? 13 -27.799 79.451 1 24.97 2 MET B C 1
ATOM 1230 O O . MET B 1 2 ? 13.536 -27.954 78.352 1 24.97 2 MET B O 1
ATOM 1234 N N . ALA B 1 3 ? 11.759 -28.336 79.55 1 25.48 3 ALA B N 1
ATOM 1235 C CA . ALA B 1 3 ? 10.611 -28.78 78.764 1 25.48 3 ALA B CA 1
ATOM 1236 C C . ALA B 1 3 ? 10.075 -27.651 77.888 1 25.48 3 ALA B C 1
ATOM 1238 O O . ALA B 1 3 ? 9.516 -26.676 78.395 1 25.48 3 ALA B O 1
ATOM 1239 N N . MET B 1 4 ? 10.84 -27.093 76.885 1 28.34 4 MET B N 1
ATOM 1240 C CA . MET B 1 4 ? 10.557 -25.988 75.974 1 28.34 4 MET B CA 1
ATOM 1241 C C . MET B 1 4 ? 9.26 -26.23 75.21 1 28.34 4 MET B C 1
ATOM 1243 O O . MET B 1 4 ? 9.145 -27.208 74.468 1 28.34 4 MET B O 1
ATOM 1247 N N . GLY B 1 5 ? 8.093 -26.049 75.855 1 24.28 5 GLY B N 1
ATOM 1248 C CA . GLY B 1 5 ? 6.704 -26.287 75.495 1 24.28 5 GLY B CA 1
ATOM 1249 C C . GLY B 1 5 ? 6.282 -25.563 74.23 1 24.28 5 GLY B C 1
ATOM 1250 O O . GLY B 1 5 ? 6.374 -24.336 74.151 1 24.28 5 GLY B O 1
ATOM 1251 N N . LYS B 1 6 ? 6.537 -26.149 73.022 1 26.54 6 LYS B N 1
ATOM 1252 C CA . LYS B 1 6 ? 6.335 -25.696 71.649 1 26.54 6 LYS B CA 1
ATOM 1253 C C . LYS B 1 6 ? 4.861 -25.406 71.377 1 26.54 6 LYS B C 1
ATOM 1255 O O . LYS B 1 6 ? 4.044 -26.327 71.312 1 26.54 6 LYS B O 1
ATOM 1260 N N . LYS B 1 7 ? 4.243 -24.34 71.989 1 26.35 7 LYS B N 1
ATOM 1261 C CA . LYS B 1 7 ? 2.818 -24.054 71.855 1 26.35 7 LYS B CA 1
ATOM 1262 C C . LYS B 1 7 ? 2.444 -23.793 70.398 1 26.35 7 LYS B C 1
ATOM 1264 O O . LYS B 1 7 ? 2.983 -22.88 69.768 1 26.35 7 LYS B O 1
ATOM 1269 N N . PHE B 1 8 ? 2.1 -24.794 69.547 1 25.43 8 PHE B N 1
ATOM 1270 C CA . PHE B 1 8 ? 1.629 -24.834 68.167 1 25.43 8 PHE B CA 1
ATOM 1271 C C . PHE B 1 8 ? 0.329 -24.053 68.016 1 25.43 8 PHE B C 1
ATOM 1273 O O . PHE B 1 8 ? -0.703 -24.442 68.566 1 25.43 8 PHE B O 1
ATOM 1280 N N . THR B 1 9 ? 0.355 -22.675 67.994 1 24.05 9 THR B N 1
ATOM 1281 C CA . THR B 1 9 ? -0.798 -21.781 67.991 1 24.05 9 THR B CA 1
ATOM 1282 C C . THR B 1 9 ? -1.681 -22.042 66.774 1 24.05 9 THR B C 1
ATOM 1284 O O . THR B 1 9 ? -1.18 -22.359 65.693 1 24.05 9 THR B O 1
ATOM 1287 N N . LYS B 1 10 ? -2.947 -22.396 66.929 1 26.35 10 LYS B N 1
ATOM 1288 C CA . LYS B 1 10 ? -4.128 -22.743 66.144 1 26.35 10 LYS B CA 1
ATOM 1289 C C . LYS B 1 10 ? -4.513 -21.609 65.198 1 26.35 10 LYS B C 1
ATOM 1291 O O . LYS B 1 10 ? -4.852 -20.51 65.642 1 26.35 10 LYS B O 1
ATOM 1296 N N . THR B 1 11 ? -3.826 -21.422 64.042 1 25.98 11 THR B N 1
ATOM 1297 C CA . THR B 1 11 ? -4.096 -20.344 63.097 1 25.98 11 THR B CA 1
ATOM 1298 C C . THR B 1 11 ? -5.516 -20.448 62.548 1 25.98 11 THR B C 1
ATOM 1300 O O . THR B 1 11 ? -5.924 -21.506 62.064 1 25.98 11 THR B O 1
ATOM 1303 N N . LYS B 1 12 ? -6.454 -19.65 63.007 1 26.86 12 LYS B N 1
ATOM 1304 C CA . LYS B 1 12 ? -7.858 -19.478 62.643 1 26.86 12 LYS B CA 1
ATOM 1305 C C . LYS B 1 12 ? -8.006 -19.147 61.161 1 26.86 12 LYS B C 1
ATOM 1307 O O . LYS B 1 12 ? -7.246 -18.339 60.622 1 26.86 12 LYS B O 1
ATOM 1312 N N . ALA B 1 13 ? -8.663 -19.966 60.323 1 26.48 13 ALA B N 1
ATOM 1313 C CA . ALA B 1 13 ? -9.02 -20.021 58.907 1 26.48 13 ALA B CA 1
ATOM 1314 C C . ALA B 1 13 ? -9.959 -18.878 58.534 1 26.48 13 ALA B C 1
ATOM 1316 O O . ALA B 1 13 ? -11.125 -18.867 58.935 1 26.48 13 ALA B O 1
ATOM 1317 N N . SER B 1 14 ? -9.522 -17.571 58.569 1 25.41 14 SER B N 1
ATOM 1318 C CA . SER B 1 14 ? -10.451 -16.497 58.231 1 25.41 14 SER B CA 1
ATOM 1319 C C . SER B 1 14 ? -10.944 -16.624 56.794 1 25.41 14 SER B C 1
ATOM 1321 O O . SER B 1 14 ? -10.171 -16.959 55.894 1 25.41 14 SER B O 1
ATOM 1323 N N . ALA B 1 15 ? -12.224 -16.835 56.562 1 26.9 15 ALA B N 1
ATOM 1324 C CA . ALA B 1 15 ? -13.018 -16.975 55.344 1 26.9 15 ALA B CA 1
ATOM 1325 C C . ALA B 1 15 ? -12.892 -15.737 54.461 1 26.9 15 ALA B C 1
ATOM 1327 O O . ALA B 1 15 ? -13.285 -14.639 54.861 1 26.9 15 ALA B O 1
ATOM 1328 N N . GLU B 1 16 ? -11.782 -15.56 53.74 1 27.1 16 GLU B N 1
ATOM 1329 C CA . GLU B 1 16 ? -11.579 -14.422 52.848 1 27.1 16 GLU B CA 1
ATOM 1330 C C . GLU B 1 16 ? -12.66 -14.364 51.773 1 27.1 16 GLU B C 1
ATOM 1332 O O . GLU B 1 16 ? -12.886 -15.342 51.058 1 27.1 16 GLU B O 1
ATOM 1337 N N . ALA B 1 17 ? -13.708 -13.53 51.912 1 29.59 17 ALA B N 1
ATOM 1338 C CA . ALA B 1 17 ? -14.752 -13.145 50.966 1 29.59 17 ALA B CA 1
ATOM 1339 C C . ALA B 1 17 ? -14.15 -12.642 49.658 1 29.59 17 ALA B C 1
ATOM 1341 O O . ALA B 1 17 ? -13.223 -11.828 49.666 1 29.59 17 ALA B O 1
ATOM 1342 N N . THR B 1 18 ? -14.142 -13.449 48.63 1 27.51 18 THR B N 1
ATOM 1343 C CA . THR B 1 18 ? -13.71 -13.219 47.256 1 27.51 18 THR B CA 1
ATOM 1344 C C . THR B 1 18 ? -14.453 -12.032 46.647 1 27.51 18 THR B C 1
ATOM 1346 O O . THR B 1 18 ? -15.673 -12.078 46.477 1 27.51 18 THR B O 1
ATOM 1349 N N . SER B 1 19 ? -14.152 -10.78 46.985 1 30.2 19 SER B N 1
ATOM 1350 C CA . SER B 1 19 ? -14.748 -9.628 46.317 1 30.2 19 SER B CA 1
ATOM 1351 C C . SER B 1 19 ? -14.454 -9.643 44.821 1 30.2 19 SER B C 1
ATOM 1353 O O . SER B 1 19 ? -13.292 -9.68 44.411 1 30.2 19 SER B O 1
ATOM 1355 N N . LYS B 1 20 ? -15.399 -10.151 43.943 1 29.45 20 LYS B N 1
ATOM 1356 C CA . LYS B 1 20 ? -15.412 -10.078 42.485 1 29.45 20 LYS B CA 1
ATOM 1357 C C . LYS B 1 20 ? -15.173 -8.65 42.004 1 29.45 20 LYS B C 1
ATOM 1359 O O . LYS B 1 20 ? -15.986 -7.759 42.259 1 29.45 20 LYS B O 1
ATOM 1364 N N . SER B 1 21 ? -13.938 -8.17 41.955 1 32.42 21 SER B N 1
ATOM 1365 C CA . SER B 1 21 ? -13.61 -6.904 41.308 1 32.42 21 SER B CA 1
ATOM 1366 C C . SER B 1 21 ? -14.177 -6.843 39.894 1 32.42 21 SER B C 1
ATOM 1368 O O . SER B 1 21 ? -13.846 -7.678 39.05 1 32.42 21 SER B O 1
ATOM 1370 N N . THR B 1 22 ? -15.384 -6.421 39.709 1 31.62 22 THR B N 1
ATOM 1371 C CA . THR B 1 22 ? -15.983 -6.123 38.413 1 31.62 22 THR B CA 1
ATOM 1372 C C . THR B 1 22 ? -15.06 -5.239 37.58 1 31.62 22 THR B C 1
ATOM 1374 O O . THR B 1 22 ? -14.793 -4.093 37.946 1 31.62 22 THR B O 1
ATOM 1377 N N . GLU B 1 23 ? -14.049 -5.836 36.95 1 35.18 23 GLU B N 1
ATOM 1378 C CA . GLU B 1 23 ? -13.235 -5.097 35.989 1 35.18 23 GLU B CA 1
ATOM 1379 C C . GLU B 1 23 ? -14.107 -4.291 35.031 1 35.18 23 GLU B C 1
ATOM 1381 O O . GLU B 1 23 ? -14.985 -4.846 34.367 1 35.18 23 GLU B O 1
ATOM 1386 N N . GLN B 1 24 ? -14.412 -2.99 35.351 1 36.93 24 GLN B N 1
ATOM 1387 C CA . GLN B 1 24 ? -15.151 -2.068 34.495 1 36.93 24 GLN B CA 1
ATOM 1388 C C . GLN B 1 24 ? -14.63 -2.111 33.062 1 36.93 24 GLN B C 1
ATOM 1390 O O . GLN B 1 24 ? -13.437 -2.321 32.835 1 36.93 24 GLN B O 1
ATOM 1395 N N . PRO B 1 25 ? -15.502 -2.351 32.069 1 40.39 25 PRO B N 1
ATOM 1396 C CA . PRO B 1 25 ? -15.085 -2.329 30.665 1 40.39 25 PRO B CA 1
ATOM 1397 C C . PRO B 1 25 ? -14.236 -1.108 30.32 1 40.39 25 PRO B C 1
ATOM 1399 O O . PRO B 1 25 ? -14.354 -0.066 30.97 1 40.39 25 PRO B O 1
ATOM 1402 N N . PRO B 1 26 ? -13.07 -1.285 29.74 1 40.54 26 PRO B N 1
ATOM 1403 C CA . PRO B 1 26 ? -12.264 -0.111 29.397 1 40.54 26 PRO B CA 1
ATOM 1404 C C . PRO B 1 26 ? -13.108 1.057 28.892 1 40.54 26 PRO B C 1
ATOM 1406 O O . PRO B 1 26 ? -14.123 0.846 28.223 1 40.54 26 PRO B O 1
ATOM 1409 N N . ARG B 1 27 ? -13.12 2.189 29.599 1 42.84 27 ARG B N 1
ATOM 1410 C CA . ARG B 1 27 ? -13.813 3.424 29.245 1 42.84 27 ARG B CA 1
ATOM 1411 C C . ARG B 1 27 ? -13.619 3.756 27.769 1 42.84 27 ARG B C 1
ATOM 1413 O O . ARG B 1 27 ? -12.536 3.551 27.218 1 42.84 27 ARG B O 1
ATOM 1420 N N . PRO B 1 28 ? -14.699 3.873 27.019 1 42.64 28 PRO B N 1
ATOM 1421 C CA . PRO B 1 28 ? -14.54 4.281 25.621 1 42.64 28 PRO B CA 1
ATOM 1422 C C . PRO B 1 28 ? -13.53 5.412 25.448 1 42.64 28 PRO B C 1
ATOM 1424 O O . PRO B 1 28 ? -13.334 6.216 26.363 1 42.64 28 PRO B O 1
ATOM 1427 N N . PRO B 1 29 ? -12.637 5.211 24.651 1 44.2 29 PRO B N 1
ATOM 1428 C CA . PRO B 1 29 ? -11.655 6.294 24.57 1 44.2 29 PRO B CA 1
ATOM 1429 C C . PRO B 1 29 ? -12.295 7.679 24.644 1 44.2 29 PRO B C 1
ATOM 1431 O O . PRO B 1 29 ? -13.447 7.852 24.24 1 44.2 29 PRO B O 1
ATOM 1434 N N . SER B 1 30 ? -11.876 8.497 25.509 1 43.81 30 SER B N 1
ATOM 1435 C CA . SER B 1 30 ? -12.383 9.84 25.771 1 43.81 30 SER B CA 1
ATOM 1436 C C . SER B 1 30 ? -12.555 10.628 24.476 1 43.81 30 SER B C 1
ATOM 1438 O O . SER B 1 30 ? -11.886 10.348 23.479 1 43.81 30 SER B O 1
ATOM 1440 N N . PRO B 1 31 ? -13.547 11.349 24.326 1 48.13 31 PRO B N 1
ATOM 1441 C CA . PRO B 1 31 ? -13.761 12.226 23.172 1 48.13 31 PRO B CA 1
ATOM 1442 C C . PRO B 1 31 ? -12.498 12.983 22.764 1 48.13 31 PRO B C 1
ATOM 1444 O O . PRO B 1 31 ? -12.326 13.314 21.589 1 48.13 31 PRO B O 1
ATOM 1447 N N . ALA B 1 32 ? -11.691 13.357 23.728 1 47.9 32 ALA B N 1
ATOM 1448 C CA . ALA B 1 32 ? -10.466 14.09 23.421 1 47.9 32 ALA B CA 1
ATOM 1449 C C . ALA B 1 32 ? -9.519 13.244 22.574 1 47.9 32 ALA B C 1
ATOM 1451 O O . ALA B 1 32 ? -8.758 13.777 21.763 1 47.9 32 ALA B O 1
ATOM 1452 N N . ALA B 1 33 ? -9.447 11.932 22.836 1 47.29 33 ALA B N 1
ATOM 1453 C CA . ALA B 1 33 ? -8.563 11.075 22.05 1 47.29 33 ALA B CA 1
ATOM 1454 C C . ALA B 1 33 ? -9.035 10.981 20.602 1 47.29 33 ALA B C 1
ATOM 1456 O O . ALA B 1 33 ? -8.22 10.903 19.68 1 47.29 33 ALA B O 1
ATOM 1457 N N . LYS B 1 34 ? -10.333 10.873 20.362 1 45.99 34 LYS B N 1
ATOM 1458 C CA . LYS B 1 34 ? -10.918 10.9 19.025 1 45.99 34 LYS B CA 1
ATOM 1459 C C . LYS B 1 34 ? -10.619 12.221 18.321 1 45.99 34 LYS B C 1
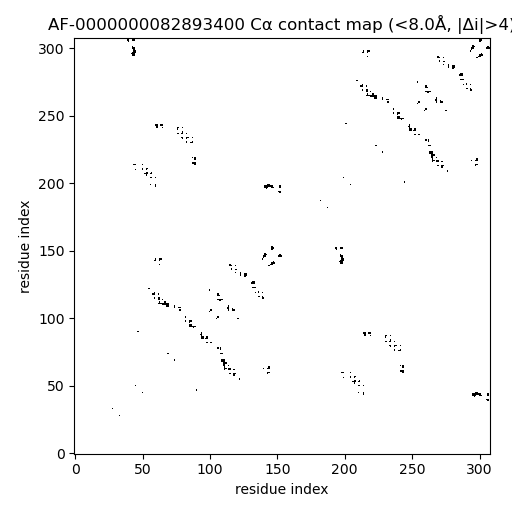ATOM 1461 O O . LYS B 1 34 ? -10.357 12.243 17.116 1 45.99 34 LYS B O 1
ATOM 1466 N N . VAL B 1 35 ? -10.72 13.39 19.049 1 45.38 35 VAL B N 1
ATOM 1467 C CA . VAL B 1 35 ? -10.443 14.697 18.461 1 45.38 35 VAL B CA 1
ATOM 1468 C C . VAL B 1 35 ? -8.958 14.81 18.128 1 45.38 35 VAL B C 1
ATOM 1470 O O . VAL B 1 35 ? -8.584 15.443 17.137 1 45.38 35 VAL B O 1
ATOM 1473 N N . ALA B 1 36 ? -8.033 14.407 18.99 1 45.81 36 ALA B N 1
ATOM 1474 C CA . ALA B 1 36 ? -6.596 14.475 18.737 1 45.81 36 ALA B CA 1
ATOM 1475 C C . ALA B 1 36 ? -6.211 13.62 17.533 1 45.81 36 ALA B C 1
ATOM 1477 O O . ALA B 1 36 ? -5.285 13.961 16.792 1 45.81 36 ALA B O 1
ATOM 1478 N N . GLU B 1 37 ? -6.703 12.497 17.289 1 47.37 37 GLU B N 1
ATOM 1479 C CA . GLU B 1 37 ? -6.481 11.705 16.083 1 47.37 37 GLU B CA 1
ATOM 1480 C C . GLU B 1 37 ? -6.938 12.457 14.837 1 47.37 37 GLU B C 1
ATOM 1482 O O . GLU B 1 37 ? -6.295 12.381 13.788 1 47.37 37 GLU B O 1
ATOM 1487 N N . GLU B 1 38 ? -8.094 13.131 14.899 1 48.07 38 GLU B N 1
ATOM 1488 C CA . GLU B 1 38 ? -8.696 13.912 13.823 1 48.07 38 GLU B CA 1
ATOM 1489 C C . GLU B 1 38 ? -7.85 15.138 13.491 1 48.07 38 GLU B C 1
ATOM 1491 O O . GLU B 1 38 ? -8.006 15.736 12.425 1 48.07 38 GLU B O 1
ATOM 1496 N N . GLN B 1 39 ? -7.05 15.713 14.514 1 49.95 39 GLN B N 1
ATOM 1497 C CA . GLN B 1 39 ? -6.413 17.003 14.266 1 49.95 39 GLN B CA 1
ATOM 1498 C C . GLN B 1 39 ? -4.97 16.823 13.803 1 49.95 39 GLN B C 1
ATOM 1500 O O . GLN B 1 39 ? -4.215 17.794 13.717 1 49.95 39 GLN B O 1
ATOM 1505 N N . ARG B 1 40 ? -4.433 15.634 13.855 1 56.11 40 ARG B N 1
ATOM 1506 C CA . ARG B 1 40 ? -3.067 15.579 13.346 1 56.11 40 ARG B CA 1
ATOM 1507 C C . ARG B 1 40 ? -3.002 16.056 11.898 1 56.11 40 ARG B C 1
ATOM 1509 O O . ARG B 1 40 ? -3.856 15.699 11.083 1 56.11 40 ARG B O 1
ATOM 1516 N N . ARG B 1 41 ? -2.19 16.955 11.734 1 71.37 41 ARG B N 1
ATOM 1517 C CA . ARG B 1 41 ? -1.906 17.419 10.381 1 71.37 41 ARG B CA 1
ATOM 1518 C C . ARG B 1 41 ? -1.742 16.245 9.422 1 71.37 41 ARG B C 1
ATOM 1520 O O . ARG B 1 41 ? -1.156 15.221 9.781 1 71.37 41 ARG B O 1
ATOM 1527 N N . ARG B 1 42 ? -2.405 16.227 8.344 1 79.77 42 ARG B N 1
ATOM 1528 C CA . ARG B 1 42 ? -2.439 15.167 7.341 1 79.77 42 ARG B CA 1
ATOM 1529 C C . ARG B 1 42 ? -1.069 14.977 6.7 1 79.77 42 ARG B C 1
ATOM 1531 O O . ARG B 1 42 ? -0.837 13.989 5.998 1 79.77 42 ARG B O 1
ATOM 1538 N N . ASP B 1 43 ? -0.121 15.825 7.038 1 92.15 43 ASP B N 1
ATOM 1539 C CA . ASP B 1 43 ? 1.172 15.711 6.371 1 92.15 43 ASP B CA 1
ATOM 1540 C C . ASP B 1 43 ? 2.271 15.335 7.362 1 92.15 43 ASP B C 1
ATOM 1542 O O . ASP B 1 43 ? 3.411 15.786 7.234 1 92.15 43 ASP B O 1
ATOM 1546 N N . CYS B 1 44 ? 1.918 14.667 8.445 1 95.64 44 CYS B N 1
ATOM 1547 C CA . CYS B 1 44 ? 2.872 14.068 9.371 1 95.64 44 CYS B CA 1
ATOM 1548 C C . CYS B 1 44 ? 3.194 12.633 8.969 1 95.64 44 CYS B C 1
ATOM 1550 O O . CYS B 1 44 ? 2.459 12.022 8.192 1 95.64 44 CYS B O 1
ATOM 1552 N N . PRO B 1 45 ? 4.246 12.149 9.501 1 96.87 45 PRO B N 1
ATOM 1553 C CA . PRO B 1 45 ? 4.547 10.742 9.228 1 96.87 45 PRO B CA 1
ATOM 1554 C C . PRO B 1 45 ? 3.388 9.812 9.578 1 96.87 45 PRO B C 1
ATOM 1556 O O . PRO B 1 45 ? 2.704 10.022 10.582 1 96.87 45 PRO B O 1
ATOM 1559 N N . VAL B 1 46 ? 3.248 8.845 8.797 1 96.06 46 VAL B N 1
ATOM 1560 C CA . VAL B 1 46 ? 2.165 7.875 8.929 1 96.06 46 VAL B CA 1
ATOM 1561 C C . VAL B 1 46 ? 2.382 7.026 10.179 1 96.06 46 VAL B C 1
ATOM 1563 O O . VAL B 1 46 ? 3.483 6.523 10.413 1 96.06 46 VAL B O 1
ATOM 1566 N N . ASP B 1 47 ? 1.399 6.975 11.019 1 94.63 47 ASP B N 1
ATOM 1567 C CA . ASP B 1 47 ? 1.522 6.084 12.169 1 94.63 47 ASP B CA 1
ATOM 1568 C C . ASP B 1 47 ? 1.084 4.665 11.813 1 94.63 47 ASP B C 1
ATOM 1570 O O . ASP B 1 47 ? 0.662 4.405 10.684 1 94.63 47 ASP B O 1
ATOM 1574 N N . LYS B 1 48 ? 1.185 3.818 12.739 1 96.22 48 LYS B N 1
ATOM 1575 C CA . LYS B 1 48 ? 0.934 2.398 12.511 1 96.22 48 LYS B CA 1
ATOM 1576 C C . LYS B 1 48 ? -0.488 2.164 12.011 1 96.22 48 LYS B C 1
ATOM 1578 O O . LYS B 1 48 ? -0.71 1.354 11.109 1 96.22 48 LYS B O 1
ATOM 1583 N N . ASP B 1 49 ? -1.474 2.815 12.62 1 95.41 49 ASP B N 1
ATOM 1584 C CA . ASP B 1 49 ? -2.868 2.622 12.232 1 95.41 49 ASP B CA 1
ATOM 1585 C C . ASP B 1 49 ? -3.114 3.113 10.807 1 95.41 49 ASP B C 1
ATOM 1587 O O . ASP B 1 49 ? -3.79 2.443 10.023 1 95.41 49 ASP B O 1
ATOM 1591 N N . GLU B 1 50 ? -2.616 4.282 10.522 1 96.62 50 GLU B N 1
ATOM 1592 C CA . GLU B 1 50 ? -2.757 4.811 9.169 1 96.62 50 GLU B CA 1
ATOM 1593 C C . GLU B 1 50 ? -2.031 3.931 8.155 1 96.62 50 GLU B C 1
ATOM 1595 O O . GLU B 1 50 ? -2.525 3.716 7.046 1 96.62 50 GLU B O 1
ATOM 1600 N N . LEU B 1 51 ? -0.836 3.477 8.552 1 98.21 51 LEU B N 1
ATOM 1601 C CA . LEU B 1 51 ? -0.116 2.538 7.699 1 98.21 51 LEU B CA 1
ATOM 1602 C C . LEU B 1 51 ? -0.964 1.303 7.414 1 98.21 51 LEU B C 1
ATOM 1604 O O . LEU B 1 51 ? -1.091 0.884 6.261 1 98.21 51 LEU B O 1
ATOM 1608 N N . GLY B 1 52 ? -1.484 0.78 8.458 1 98.33 52 GLY B N 1
ATOM 1609 C CA . GLY B 1 52 ? -2.341 -0.384 8.3 1 98.33 52 GLY B CA 1
ATOM 1610 C C . GLY B 1 52 ? -3.523 -0.134 7.382 1 98.33 52 GLY B C 1
ATOM 1611 O O . GLY B 1 52 ? -3.781 -0.918 6.467 1 98.33 52 GLY B O 1
ATOM 1612 N N . ARG B 1 53 ? -4.229 0.919 7.582 1 97.71 53 ARG B N 1
ATOM 1613 C CA . ARG B 1 53 ? -5.387 1.251 6.759 1 97.71 53 ARG B CA 1
ATOM 1614 C C . ARG B 1 53 ? -4.989 1.42 5.296 1 97.71 53 ARG B C 1
ATOM 1616 O O . ARG B 1 53 ? -5.679 0.931 4.399 1 97.71 53 ARG B O 1
ATOM 1623 N N . SER B 1 54 ? -3.951 2.114 5.103 1 98.35 54 SER B N 1
ATOM 1624 C CA . SER B 1 54 ? -3.46 2.325 3.745 1 98.35 54 SER B CA 1
ATOM 1625 C C . SER B 1 54 ? -3.1 1.003 3.076 1 98.35 54 SER B C 1
ATOM 1627 O O . SER B 1 54 ? -3.428 0.783 1.908 1 98.35 54 SER B O 1
ATOM 1629 N N . THR B 1 55 ? -2.453 0.149 3.825 1 98.88 55 THR B N 1
ATOM 1630 C CA . THR B 1 55 ? -2.028 -1.136 3.281 1 98.88 55 THR B CA 1
ATOM 1631 C C . THR B 1 55 ? -3.235 -2.009 2.951 1 98.88 55 THR B C 1
ATOM 1633 O O . THR B 1 55 ? -3.294 -2.616 1.879 1 98.88 55 THR B O 1
ATOM 1636 N N . TRP B 1 56 ? -4.199 -2.053 3.801 1 98.82 56 TRP B N 1
ATOM 1637 C CA . TRP B 1 56 ? -5.395 -2.852 3.5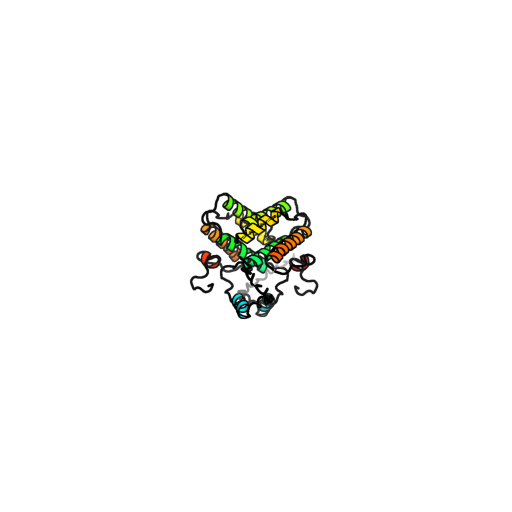54 1 98.82 56 TRP B CA 1
ATOM 1638 C C . TRP B 1 56 ? -6.178 -2.306 2.364 1 98.82 56 TRP B C 1
ATOM 1640 O O . TRP B 1 56 ? -6.75 -3.073 1.586 1 98.82 56 TRP B O 1
ATOM 1650 N N . ASN B 1 57 ? -6.252 -0.961 2.247 1 98.6 57 ASN B N 1
ATOM 1651 C CA . ASN B 1 57 ? -6.863 -0.377 1.058 1 98.6 57 ASN B CA 1
ATOM 1652 C C . ASN B 1 57 ? -6.217 -0.905 -0.22 1 98.6 57 ASN B C 1
ATOM 1654 O O . ASN B 1 57 ? -6.915 -1.272 -1.167 1 98.6 57 ASN B O 1
ATOM 1658 N N . LEU B 1 58 ? -4.958 -0.923 -0.252 1 98.88 58 LEU B N 1
ATOM 1659 C CA . LEU B 1 58 ? -4.242 -1.394 -1.433 1 98.88 58 LEU B CA 1
ATOM 1660 C C . LEU B 1 58 ? -4.474 -2.886 -1.65 1 98.88 58 LEU B C 1
ATOM 1662 O O . LEU B 1 58 ? -4.844 -3.307 -2.748 1 98.88 58 LEU B O 1
ATOM 1666 N N . LEU B 1 59 ? -4.257 -3.671 -0.62 1 98.93 59 LEU B N 1
ATOM 1667 C CA . LEU B 1 59 ? -4.291 -5.123 -0.752 1 98.93 59 LEU B CA 1
ATOM 1668 C C . LEU B 1 59 ? -5.686 -5.601 -1.143 1 98.93 59 LEU B C 1
ATOM 1670 O O . LEU B 1 59 ? -5.832 -6.442 -2.033 1 98.93 59 LEU B O 1
ATOM 1674 N N . HIS B 1 60 ? -6.725 -5.066 -0.493 1 98.91 60 HIS B N 1
ATOM 1675 C CA . HIS B 1 60 ? -8.086 -5.445 -0.853 1 98.91 60 HIS B CA 1
ATOM 1676 C C . HIS B 1 60 ? -8.418 -5.016 -2.279 1 98.91 60 HIS B C 1
ATOM 1678 O O . HIS B 1 60 ? -9.111 -5.735 -3.002 1 98.91 60 HIS B O 1
ATOM 1684 N N . THR B 1 61 ? -8.003 -3.853 -2.66 1 98.86 61 THR B N 1
ATOM 1685 C CA . THR B 1 61 ? -8.293 -3.381 -4.009 1 98.86 61 THR B CA 1
ATOM 1686 C C . THR B 1 61 ? -7.558 -4.225 -5.047 1 98.86 61 THR B C 1
ATOM 1688 O O . THR B 1 61 ? -8.129 -4.586 -6.078 1 98.86 61 THR B O 1
ATOM 1691 N N . MET B 1 62 ? -6.28 -4.557 -4.791 1 98.89 62 MET B N 1
ATOM 1692 C CA . MET B 1 62 ? -5.557 -5.473 -5.669 1 98.89 62 MET B CA 1
ATOM 1693 C C . MET B 1 62 ? -6.334 -6.771 -5.86 1 98.89 62 MET B C 1
ATOM 1695 O O . MET B 1 62 ? -6.457 -7.267 -6.981 1 98.89 62 MET B O 1
ATOM 1699 N N . ALA B 1 63 ? -6.819 -7.276 -4.743 1 98.91 63 ALA B N 1
ATOM 1700 C CA . ALA B 1 63 ? -7.552 -8.539 -4.793 1 98.91 63 ALA B CA 1
ATOM 1701 C C . ALA B 1 63 ? -8.86 -8.384 -5.563 1 98.91 63 ALA B C 1
ATOM 1703 O O . ALA B 1 63 ? -9.237 -9.261 -6.343 1 98.91 63 ALA B O 1
ATOM 1704 N N . ALA B 1 64 ? -9.526 -7.278 -5.37 1 98.68 64 ALA B N 1
ATOM 1705 C CA . ALA B 1 64 ? -10.825 -7.026 -5.987 1 98.68 64 ALA B CA 1
ATOM 1706 C C . ALA B 1 64 ? -10.692 -6.865 -7.499 1 98.68 64 ALA B C 1
ATOM 1708 O O . ALA B 1 64 ? -11.619 -7.182 -8.247 1 98.68 64 ALA B O 1
ATOM 1709 N N . TYR B 1 65 ? -9.585 -6.43 -7.957 1 98.47 65 TYR B N 1
ATOM 1710 C CA . TYR B 1 65 ? -9.408 -6.151 -9.378 1 98.47 65 TYR B CA 1
ATOM 1711 C C . TYR B 1 65 ? -8.503 -7.19 -10.029 1 98.47 65 TYR B C 1
ATOM 1713 O O . TYR B 1 65 ? -8.052 -7.007 -11.162 1 98.47 65 TYR B O 1
ATOM 1721 N N . TYR B 1 66 ? -8.129 -8.185 -9.244 1 98.68 66 TYR B N 1
ATOM 1722 C CA . TYR B 1 66 ? -7.414 -9.343 -9.768 1 98.68 66 TYR B CA 1
ATOM 1723 C C . TYR B 1 66 ? -8.169 -9.968 -10.935 1 98.68 66 TYR B C 1
ATOM 1725 O O . TYR B 1 66 ? -9.402 -9.954 -10.963 1 98.68 66 TYR B O 1
ATOM 1733 N N . PRO B 1 67 ? -7.398 -10.474 -11.917 1 98.47 67 PRO B N 1
ATOM 1734 C CA . PRO B 1 67 ? -8.093 -11.065 -13.062 1 98.47 67 PRO B CA 1
ATOM 1735 C C . PRO B 1 67 ? -9.056 -12.179 -12.657 1 98.47 67 PRO B C 1
ATOM 1737 O O . PRO B 1 67 ? -8.747 -12.973 -11.764 1 98.47 67 PRO B O 1
ATOM 1740 N N . GLU B 1 68 ? -10.205 -12.249 -13.306 1 98.36 68 GLU B N 1
ATOM 1741 C CA . GLU B 1 68 ? -11.156 -13.331 -13.071 1 98.36 68 GLU B CA 1
ATOM 1742 C C . GLU B 1 68 ? -10.552 -14.685 -13.432 1 98.36 68 GLU B C 1
ATOM 1744 O O . GLU B 1 68 ? -10.827 -15.689 -12.773 1 98.36 68 GLU B O 1
ATOM 1749 N N . LYS B 1 69 ? -9.791 -14.631 -14.541 1 98.52 69 LYS B N 1
ATOM 1750 C CA . LYS B 1 69 ? -9.067 -15.805 -15.019 1 98.52 69 LYS B CA 1
ATOM 1751 C C . LYS B 1 69 ? -7.582 -15.502 -15.194 1 98.52 69 LYS B C 1
ATOM 1753 O O . LYS B 1 69 ? -7.108 -15.325 -16.318 1 98.52 69 LYS B O 1
ATOM 1758 N N . PRO B 1 70 ? -6.893 -15.545 -14.107 1 98.79 70 PRO B N 1
ATOM 1759 C CA . PRO B 1 70 ? -5.475 -15.186 -14.174 1 98.79 70 PRO B CA 1
ATOM 1760 C C . PRO B 1 70 ? -4.638 -16.225 -14.918 1 98.79 70 PRO B C 1
ATOM 1762 O O . PRO B 1 70 ? -4.924 -17.422 -14.843 1 98.79 70 PRO B O 1
ATOM 1765 N N . THR B 1 71 ? -3.638 -15.767 -15.6 1 98.78 71 THR B N 1
ATOM 1766 C CA . THR B 1 71 ? -2.614 -16.645 -16.156 1 98.78 71 THR B CA 1
ATOM 1767 C C . THR B 1 71 ? -1.699 -17.173 -15.055 1 98.78 71 THR B C 1
ATOM 1769 O O . THR B 1 71 ? -1.727 -16.679 -13.926 1 98.78 71 THR B O 1
ATOM 1772 N N . GLU B 1 72 ? -0.913 -18.159 -15.372 1 98.74 72 GLU B N 1
ATOM 1773 C CA . GLU B 1 72 ? 0.042 -18.677 -14.396 1 98.74 72 GLU B CA 1
ATOM 1774 C C . GLU B 1 72 ? 1.023 -17.595 -13.956 1 98.74 72 GLU B C 1
ATOM 1776 O O . GLU B 1 72 ? 1.393 -17.525 -12.782 1 98.74 72 GLU B O 1
ATOM 1781 N N . THR B 1 73 ? 1.416 -16.735 -14.907 1 98.73 73 THR B N 1
ATOM 1782 C CA . THR B 1 73 ? 2.338 -15.649 -14.593 1 98.73 73 THR B CA 1
ATOM 1783 C C . THR B 1 73 ? 1.703 -14.665 -13.615 1 98.73 73 THR B C 1
ATOM 1785 O O . THR B 1 73 ? 2.357 -14.203 -12.678 1 98.73 73 THR B O 1
ATOM 1788 N N . GLU B 1 74 ? 0.463 -14.37 -13.823 1 98.71 74 GLU B N 1
ATOM 1789 C CA . GLU B 1 74 ? -0.246 -13.46 -12.929 1 98.71 74 GLU B CA 1
ATOM 1790 C C . GLU B 1 74 ? -0.39 -14.058 -11.532 1 98.71 74 GLU B C 1
ATOM 1792 O O . GLU B 1 74 ? -0.278 -13.347 -10.532 1 98.71 74 GLU B O 1
ATOM 1797 N N . LYS B 1 75 ? -0.626 -15.307 -11.43 1 98.91 75 LYS B N 1
ATOM 1798 C CA . LYS B 1 75 ? -0.698 -16.002 -10.148 1 98.91 75 LYS B CA 1
ATOM 1799 C C . LYS B 1 75 ? 0.623 -15.901 -9.392 1 98.91 75 LYS B C 1
ATOM 1801 O O . LYS B 1 75 ? 0.644 -15.533 -8.215 1 98.91 75 LYS B O 1
ATOM 1806 N N . GLU B 1 76 ? 1.652 -16.169 -10.098 1 98.79 76 GLU B N 1
ATOM 1807 C CA . GLU B 1 76 ? 2.972 -16.121 -9.477 1 98.79 76 GLU B CA 1
ATOM 1808 C C . GLU B 1 76 ? 3.332 -14.7 -9.054 1 98.79 76 GLU B C 1
ATOM 1810 O O . GLU B 1 76 ? 3.935 -14.494 -7.998 1 98.79 76 GLU B O 1
ATOM 1815 N N . THR B 1 77 ? 2.993 -13.793 -9.908 1 98.82 77 THR B N 1
ATOM 1816 C CA . THR B 1 77 ? 3.284 -12.398 -9.595 1 98.82 77 THR B CA 1
ATOM 1817 C C . THR B 1 77 ? 2.551 -11.963 -8.33 1 98.82 77 THR B C 1
ATOM 1819 O O . THR B 1 77 ? 3.12 -11.27 -7.484 1 98.82 77 THR B O 1
ATOM 1822 N N . MET B 1 78 ? 1.328 -12.36 -8.187 1 98.92 78 MET B N 1
ATOM 1823 C CA . MET B 1 78 ? 0.555 -12.006 -7 1 98.92 78 MET B CA 1
ATOM 1824 C C . MET B 1 78 ? 1.164 -12.629 -5.748 1 98.92 78 MET B C 1
ATOM 1826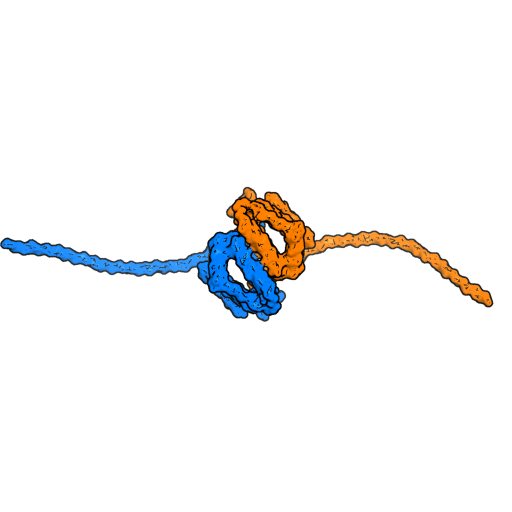 O O . MET B 1 78 ? 1.299 -11.962 -4.721 1 98.92 78 MET B O 1
ATOM 1830 N N . LYS B 1 79 ? 1.593 -13.861 -5.82 1 98.92 79 LYS B N 1
ATOM 1831 C CA . LYS B 1 79 ? 2.257 -14.502 -4.689 1 98.92 79 LYS B CA 1
ATOM 1832 C C . LYS B 1 79 ? 3.542 -13.767 -4.317 1 98.92 79 LYS B C 1
ATOM 1834 O O . LYS B 1 79 ? 3.811 -13.535 -3.137 1 98.92 79 LYS B O 1
ATOM 1839 N N . THR B 1 80 ? 4.267 -13.451 -5.353 1 98.86 80 THR B N 1
ATOM 1840 C CA . THR B 1 80 ? 5.52 -12.735 -5.14 1 98.86 80 THR B CA 1
ATOM 1841 C C . THR B 1 80 ? 5.262 -11.37 -4.509 1 98.86 80 THR B C 1
ATOM 1843 O O . THR B 1 80 ? 6.015 -10.932 -3.636 1 98.86 80 THR B O 1
ATOM 1846 N N . THR B 1 81 ? 4.213 -10.72 -4.968 1 98.92 81 THR B N 1
ATOM 1847 C CA . THR B 1 81 ? 3.862 -9.415 -4.42 1 98.92 81 THR B CA 1
ATOM 1848 C C . THR B 1 81 ? 3.575 -9.515 -2.924 1 98.92 81 THR B C 1
ATOM 1850 O O . THR B 1 81 ? 4.151 -8.774 -2.125 1 98.92 81 THR B O 1
ATOM 1853 N N . LEU B 1 82 ? 2.783 -10.411 -2.543 1 98.95 82 LEU B N 1
ATOM 1854 C CA . LEU B 1 82 ? 2.415 -10.581 -1.142 1 98.95 82 LEU B CA 1
ATOM 1855 C C . LEU B 1 82 ? 3.626 -10.98 -0.306 1 98.95 82 LEU B C 1
ATOM 1857 O O . LEU B 1 82 ? 3.823 -10.461 0.795 1 98.95 82 LEU B O 1
ATOM 1861 N N . ASP B 1 83 ? 4.406 -11.861 -0.83 1 98.82 83 ASP B N 1
ATOM 1862 C CA . ASP B 1 83 ? 5.612 -12.288 -0.126 1 98.82 83 ASP B CA 1
ATOM 1863 C C . ASP B 1 83 ? 6.58 -11.122 0.061 1 98.82 83 ASP B C 1
ATOM 1865 O O . ASP B 1 83 ? 7.151 -10.949 1.141 1 98.82 83 ASP B O 1
ATOM 1869 N N . SER B 1 84 ? 6.772 -10.37 -0.981 1 98.66 84 SER B N 1
ATOM 1870 C CA . SER B 1 84 ? 7.729 -9.27 -0.92 1 98.66 84 SER B CA 1
ATOM 1871 C C . SER B 1 84 ? 7.255 -8.177 0.031 1 98.66 84 SER B C 1
ATOM 1873 O O . SER B 1 84 ? 8.056 -7.597 0.768 1 98.66 84 SER B O 1
ATOM 1875 N N . ILE B 1 85 ? 5.935 -7.901 0 1 98.88 85 ILE B N 1
ATOM 1876 C CA . ILE B 1 85 ? 5.391 -6.924 0.937 1 98.88 85 ILE B CA 1
ATOM 1877 C C . ILE B 1 85 ? 5.604 -7.409 2.37 1 98.88 85 ILE B C 1
ATOM 1879 O O . ILE B 1 85 ? 5.962 -6.624 3.251 1 98.88 85 ILE B O 1
ATOM 1883 N N . SER B 1 86 ? 5.465 -8.641 2.613 1 98.81 86 SER B N 1
ATOM 1884 C CA . SER B 1 86 ? 5.645 -9.187 3.954 1 98.81 86 SER B CA 1
ATOM 1885 C C . SER B 1 86 ? 7.078 -8.996 4.441 1 98.81 86 SER B C 1
ATOM 1887 O O . SER B 1 86 ? 7.333 -8.984 5.647 1 98.81 86 SER B O 1
ATOM 1889 N N . LYS B 1 87 ? 7.989 -8.833 3.589 1 98.76 87 LYS B N 1
ATOM 1890 C CA . LYS B 1 87 ? 9.402 -8.73 3.943 1 98.76 87 LYS B CA 1
ATOM 1891 C C . LYS B 1 87 ? 9.839 -7.272 4.043 1 98.76 87 LYS B C 1
ATOM 1893 O O . LYS B 1 87 ? 10.888 -6.97 4.614 1 98.76 87 LYS B O 1
ATOM 1898 N N . THR B 1 88 ? 9.091 -6.415 3.419 1 98.79 88 THR B N 1
ATOM 1899 C CA . THR B 1 88 ? 9.505 -5.018 3.362 1 98.79 88 THR B CA 1
ATOM 1900 C C . THR B 1 88 ? 8.561 -4.14 4.179 1 98.79 88 THR B C 1
ATOM 1902 O O . THR B 1 88 ? 8.8 -2.941 4.337 1 98.79 88 THR B O 1
ATOM 1905 N N . TYR B 1 89 ? 7.507 -4.734 4.762 1 98.8 89 TYR B N 1
ATOM 1906 C CA . TYR B 1 89 ? 6.513 -3.97 5.508 1 98.8 89 TYR B CA 1
ATOM 1907 C C . TYR B 1 89 ? 7.145 -3.284 6.713 1 98.8 89 TYR B C 1
ATOM 1909 O O . TYR B 1 89 ? 7.877 -3.913 7.48 1 98.8 89 TYR B O 1
ATOM 1917 N N . PRO B 1 90 ? 6.835 -1.953 6.875 1 98.35 90 PRO B N 1
ATOM 1918 C CA . PRO B 1 90 ? 7.567 -1.158 7.863 1 98.35 90 PRO B CA 1
ATOM 1919 C C . PRO B 1 90 ? 6.961 -1.252 9.262 1 98.35 90 PRO B C 1
ATOM 1921 O O . PRO B 1 90 ? 6.681 -0.226 9.887 1 98.35 90 PRO B O 1
ATOM 1924 N N . CYS B 1 91 ? 6.731 -2.335 9.766 1 98.07 91 CYS B N 1
ATOM 1925 C CA . CYS B 1 91 ? 6.347 -2.745 11.112 1 98.07 91 CYS B CA 1
ATOM 1926 C C . CYS B 1 91 ? 6.821 -4.164 11.407 1 98.07 91 CYS B C 1
ATOM 1928 O O . CYS B 1 91 ? 6.283 -5.128 10.861 1 98.07 91 CYS B O 1
ATOM 1930 N N . THR B 1 92 ? 7.789 -4.225 12.208 1 97.46 92 THR B N 1
ATOM 1931 C CA . THR B 1 92 ? 8.537 -5.465 12.385 1 97.46 92 THR B CA 1
ATOM 1932 C C . THR B 1 92 ? 7.611 -6.598 12.815 1 97.46 92 THR B C 1
ATOM 1934 O O . THR B 1 92 ? 7.579 -7.655 12.181 1 97.46 92 THR B O 1
ATOM 1937 N N . HIS B 1 93 ? 6.832 -6.425 13.841 1 97.45 93 HIS B N 1
ATOM 1938 C CA . HIS B 1 93 ? 5.992 -7.508 14.34 1 97.45 93 HIS B CA 1
ATOM 1939 C C . HIS B 1 93 ? 4.837 -7.793 13.387 1 97.45 93 HIS B C 1
ATOM 1941 O O . HIS B 1 93 ? 4.409 -8.942 13.248 1 97.45 93 HIS B O 1
ATOM 1947 N N . CYS B 1 94 ? 4.296 -6.758 12.702 1 98.57 94 CYS B N 1
ATOM 1948 C CA . CYS B 1 94 ? 3.263 -6.952 11.689 1 98.57 94 CYS B CA 1
ATOM 1949 C C . CYS B 1 94 ? 3.786 -7.792 10.531 1 98.57 94 CYS B C 1
ATOM 1951 O O . CYS B 1 94 ? 3.108 -8.713 10.071 1 98.57 94 CYS B O 1
ATOM 1953 N N . ALA B 1 95 ? 4.984 -7.441 10.11 1 98.65 95 ALA B N 1
ATOM 1954 C CA . ALA B 1 95 ? 5.625 -8.136 8.997 1 98.65 95 ALA B CA 1
ATOM 1955 C C . ALA B 1 95 ? 5.873 -9.603 9.337 1 98.65 95 ALA B C 1
ATOM 1957 O O . ALA B 1 95 ? 5.602 -10.49 8.523 1 98.65 95 ALA B O 1
ATOM 1958 N N . GLU B 1 96 ? 6.383 -9.816 10.494 1 98.57 96 GLU B N 1
ATOM 1959 C CA . GLU B 1 96 ? 6.637 -11.182 10.941 1 98.57 96 GLU B CA 1
ATOM 1960 C C . GLU B 1 96 ? 5.347 -11.995 10.993 1 98.57 96 GLU B C 1
ATOM 1962 O O . GLU B 1 96 ? 5.315 -13.148 10.557 1 98.57 96 GLU B O 1
ATOM 1967 N N . ASP B 1 97 ? 4.363 -11.438 11.556 1 98.69 97 ASP B N 1
ATOM 1968 C CA . ASP B 1 97 ? 3.069 -12.11 11.63 1 98.69 97 ASP B CA 1
ATOM 1969 C C . ASP B 1 97 ? 2.528 -12.416 10.236 1 98.69 97 ASP B C 1
ATOM 1971 O O . ASP B 1 97 ? 1.976 -13.493 10.001 1 98.69 97 ASP B O 1
ATOM 1975 N N . PHE B 1 98 ? 2.664 -11.47 9.32 1 98.82 98 PHE B N 1
ATOM 1976 C CA . PHE B 1 98 ? 2.207 -11.644 7.947 1 98.82 98 PHE B CA 1
ATOM 1977 C C . PHE B 1 98 ? 2.944 -12.794 7.272 1 98.82 98 PHE B C 1
ATOM 1979 O O . PHE B 1 98 ? 2.325 -13.642 6.627 1 98.82 98 PHE B O 1
ATOM 1986 N N . ARG B 1 99 ? 4.229 -12.829 7.443 1 98.77 99 ARG B N 1
ATOM 1987 C CA . ARG B 1 99 ? 5.024 -13.904 6.861 1 98.77 99 ARG B CA 1
ATOM 1988 C C . ARG B 1 99 ? 4.598 -15.261 7.411 1 98.77 99 ARG B C 1
ATOM 1990 O O . ARG B 1 99 ? 4.484 -16.233 6.662 1 98.77 99 ARG B O 1
ATOM 1997 N N . LYS B 1 100 ? 4.385 -15.322 8.672 1 98.72 100 LYS B N 1
ATOM 1998 C CA . LYS B 1 100 ? 3.92 -16.564 9.282 1 98.72 100 LYS B CA 1
ATOM 1999 C C . LYS B 1 100 ? 2.562 -16.977 8.722 1 98.72 100 LYS B C 1
ATOM 2001 O O . LYS B 1 100 ? 2.34 -18.152 8.422 1 98.72 100 LYS B O 1
ATOM 2006 N N . ASP B 1 101 ? 1.699 -16.06 8.627 1 98.76 101 ASP B N 1
ATOM 2007 C CA . ASP B 1 101 ? 0.369 -16.354 8.103 1 98.76 101 ASP B CA 1
ATOM 2008 C C . ASP B 1 101 ? 0.444 -16.846 6.659 1 98.76 101 ASP B C 1
ATOM 2010 O O . ASP B 1 101 ? -0.257 -17.787 6.281 1 98.76 101 ASP B O 1
ATOM 2014 N N . LEU B 1 102 ? 1.309 -16.242 5.845 1 98.77 102 LEU B N 1
ATOM 2015 C CA . LEU B 1 102 ? 1.453 -16.634 4.447 1 98.77 102 LEU B CA 1
ATOM 2016 C C . LEU B 1 102 ? 1.892 -18.09 4.334 1 98.77 102 LEU B C 1
ATOM 2018 O O . LEU B 1 102 ? 1.506 -18.788 3.393 1 98.77 102 LEU B O 1
ATOM 2022 N N . LYS B 1 103 ? 2.687 -18.487 5.27 1 98.56 103 LYS B N 1
ATOM 2023 C CA . LYS B 1 103 ? 3.169 -19.865 5.273 1 98.56 103 LYS B CA 1
ATOM 2024 C C . LYS B 1 103 ? 2.058 -20.835 5.665 1 98.56 103 LYS B C 1
ATOM 2026 O O . LYS B 1 103 ? 1.923 -21.906 5.069 1 98.56 103 LYS B O 1
ATOM 2031 N N . THR B 1 104 ? 1.283 -20.492 6.633 1 98.53 104 THR B N 1
ATOM 2032 C CA . THR B 1 104 ? 0.243 -21.362 7.171 1 98.53 104 THR B CA 1
ATOM 2033 C C . THR B 1 104 ? -1.009 -21.312 6.3 1 98.53 104 THR B C 1
ATOM 2035 O O . THR B 1 104 ? -1.755 -22.289 6.218 1 98.53 104 THR B O 1
ATOM 2038 N N . ASN B 1 105 ? -1.264 -20.211 5.738 1 98.64 105 ASN B N 1
ATOM 2039 C CA . ASN B 1 105 ? -2.408 -19.952 4.869 1 98.64 105 ASN B CA 1
ATOM 2040 C C . ASN B 1 105 ? -1.975 -19.337 3.541 1 98.64 105 ASN B C 1
ATOM 2042 O O . ASN B 1 105 ? -2.181 -18.144 3.309 1 98.64 105 ASN B O 1
ATOM 2046 N N . PRO B 1 106 ? -1.479 -20.153 2.634 1 98.78 106 PRO B N 1
ATOM 2047 C CA . PRO B 1 106 ? -0.994 -19.584 1.375 1 98.78 106 PRO B CA 1
ATOM 2048 C C . PRO B 1 106 ? -2.092 -18.873 0.587 1 98.78 106 PRO B C 1
ATOM 2050 O O . PRO B 1 106 ? -3.256 -19.28 0.638 1 98.78 106 PRO B O 1
ATOM 2053 N N . PRO B 1 107 ? -1.71 -17.858 -0.131 1 98.88 107 PRO B N 1
ATOM 2054 C CA . PRO B 1 107 ? -2.71 -17.092 -0.879 1 98.88 107 PRO B CA 1
ATOM 2055 C C . PRO B 1 107 ? -3.486 -17.95 -1.876 1 98.88 107 PRO B C 1
ATOM 2057 O O . PRO B 1 107 ? -2.903 -18.81 -2.541 1 98.88 107 PRO B O 1
ATOM 2060 N N . ALA B 1 108 ? -4.761 -17.8 -1.946 1 98.91 108 ALA B N 1
ATOM 2061 C CA . ALA B 1 108 ? -5.615 -18.43 -2.95 1 98.91 108 ALA B CA 1
ATOM 2062 C C . ALA B 1 108 ? -5.662 -17.598 -4.228 1 98.91 108 ALA B C 1
ATOM 2064 O O . ALA B 1 108 ? -6.48 -16.683 -4.351 1 98.91 108 ALA B O 1
ATOM 2065 N N . VAL B 1 109 ? -4.863 -17.983 -5.281 1 98.9 109 VAL B N 1
ATOM 2066 C CA . VAL B 1 109 ? -4.679 -17.099 -6.427 1 98.9 109 VAL B CA 1
ATOM 2067 C C . VAL B 1 109 ? -5.303 -17.728 -7.671 1 98.9 109 VAL B C 1
ATOM 2069 O O . VAL B 1 109 ? -4.963 -17.36 -8.798 1 98.9 109 VAL B O 1
ATOM 2072 N N . SER B 1 110 ? -6.183 -18.673 -7.419 1 98.85 110 SER B N 1
ATOM 2073 C CA . SER B 1 110 ? -6.764 -19.386 -8.552 1 98.85 110 SER B CA 1
ATOM 2074 C C . SER B 1 110 ? -7.622 -18.46 -9.407 1 98.85 110 SER B C 1
ATOM 2076 O O . SER B 1 110 ? -7.716 -18.638 -10.623 1 98.85 110 SER B O 1
ATOM 2078 N N . ASP B 1 111 ? -8.311 -17.546 -8.829 1 98.71 111 ASP B N 1
ATOM 2079 C CA . ASP B 1 111 ? -9.126 -16.55 -9.517 1 98.71 111 ASP B CA 1
ATOM 2080 C C . ASP B 1 111 ? -9.439 -15.368 -8.601 1 98.71 111 ASP B C 1
ATOM 2082 O O . ASP B 1 111 ? -9.018 -15.346 -7.443 1 98.71 111 ASP B O 1
ATOM 2086 N N . ARG B 1 112 ? -10.148 -14.371 -9.131 1 98.74 112 ARG B N 1
ATOM 2087 C CA . ARG B 1 112 ? -10.436 -13.124 -8.43 1 98.74 112 ARG B CA 1
ATOM 2088 C C . ARG B 1 112 ? -11.22 -13.384 -7.148 1 98.74 112 ARG B C 1
ATOM 2090 O O . ARG B 1 112 ? -10.884 -12.849 -6.09 1 98.74 112 ARG B O 1
ATOM 2097 N N . ASP B 1 113 ? -12.278 -14.165 -7.19 1 98.67 113 ASP B N 1
ATOM 2098 C CA . ASP B 1 113 ? -13.143 -14.407 -6.04 1 98.67 113 ASP B CA 1
ATOM 2099 C C . ASP B 1 113 ? -12.383 -15.117 -4.921 1 98.67 113 ASP B C 1
ATOM 2101 O O . ASP B 1 113 ? -12.537 -14.777 -3.746 1 98.67 113 ASP B O 1
ATOM 2105 N N . ALA B 1 114 ? -11.594 -16.073 -5.331 1 98.87 114 ALA B N 1
ATOM 2106 C CA . ALA B 1 114 ? -10.804 -16.813 -4.352 1 98.87 114 ALA B CA 1
ATOM 2107 C C . ALA B 1 114 ? -9.812 -15.896 -3.642 1 98.87 114 ALA B C 1
ATOM 2109 O O . ALA B 1 114 ? -9.673 -15.951 -2.418 1 98.87 114 ALA B O 1
ATOM 2110 N N . LEU B 1 115 ? -9.15 -15.085 -4.376 1 98.95 115 LEU B N 1
ATOM 2111 C CA . LEU B 1 115 ? -8.157 -14.193 -3.787 1 98.95 115 LEU B CA 1
ATOM 2112 C C . LEU B 1 115 ? -8.823 -13.155 -2.89 1 98.95 115 LEU B C 1
ATOM 2114 O O . LEU B 1 115 ? -8.307 -12.832 -1.818 1 98.95 115 LEU B O 1
ATOM 2118 N N . ALA B 1 116 ? -9.934 -12.588 -3.367 1 98.92 116 ALA B N 1
ATOM 2119 C CA . ALA B 1 116 ? -10.644 -11.589 -2.574 1 98.92 116 ALA B CA 1
ATOM 2120 C C . ALA B 1 116 ? -11.105 -12.173 -1.241 1 98.92 116 ALA B C 1
ATOM 2122 O O . ALA B 1 116 ? -10.99 -11.524 -0.199 1 98.92 116 ALA B O 1
ATOM 2123 N N . LYS B 1 117 ? -11.639 -13.337 -1.288 1 98.88 117 LYS B N 1
ATOM 2124 C CA . LYS B 1 117 ? -12.06 -14.006 -0.061 1 98.88 117 LYS B CA 1
ATOM 2125 C C . LYS B 1 117 ? -10.867 -14.287 0.849 1 98.88 117 LYS B C 1
ATOM 2127 O O . LYS B 1 117 ? -10.943 -14.081 2.062 1 98.88 117 LYS B O 1
ATOM 2132 N N . TRP B 1 118 ? -9.821 -14.823 0.293 1 98.96 118 TRP B N 1
ATOM 2133 C CA . TRP B 1 118 ? -8.61 -15.097 1.059 1 98.96 118 TRP B CA 1
ATOM 2134 C C . TRP B 1 118 ? -8.105 -13.834 1.749 1 98.96 118 TRP B C 1
ATOM 2136 O O . TRP B 1 118 ? -7.739 -13.866 2.926 1 98.96 118 TRP B O 1
ATOM 2146 N N . MET B 1 119 ? -8.055 -12.728 1.022 1 98.94 119 MET B N 1
ATOM 2147 C CA . MET B 1 119 ? -7.588 -11.455 1.563 1 98.94 119 MET B CA 1
ATOM 2148 C C . MET B 1 119 ? -8.451 -11.015 2.741 1 98.94 119 MET B C 1
ATOM 2150 O O . MET B 1 119 ? -7.934 -10.512 3.741 1 98.94 119 MET B O 1
ATOM 2154 N N . CYS B 1 120 ? -9.725 -11.198 2.596 1 98.91 120 CYS B N 1
ATOM 2155 C CA . CYS B 1 120 ? -10.661 -10.884 3.669 1 98.91 120 CYS B CA 1
ATOM 2156 C C . CYS B 1 120 ? -10.383 -11.735 4.902 1 98.91 120 CYS B C 1
ATOM 2158 O O . CYS B 1 120 ? -10.357 -11.223 6.023 1 98.91 120 CYS B O 1
ATOM 2160 N N . GLU B 1 121 ? -10.161 -12.97 4.7 1 98.92 121 GLU B N 1
ATOM 2161 C CA . GLU B 1 121 ? -9.882 -13.876 5.81 1 98.92 121 GLU B CA 1
ATOM 2162 C C . GLU B 1 121 ? -8.557 -13.532 6.485 1 98.92 121 GLU B C 1
ATOM 2164 O O . GLU B 1 121 ? -8.44 -13.607 7.71 1 98.92 121 GLU B O 1
ATOM 2169 N N . LEU B 1 122 ? -7.605 -13.235 5.694 1 98.94 122 LEU B N 1
ATOM 2170 C CA . LEU B 1 122 ? -6.341 -12.762 6.25 1 98.94 122 LEU B CA 1
ATOM 2171 C C . LEU B 1 122 ? -6.562 -11.549 7.146 1 98.94 122 LEU B C 1
ATOM 2173 O O . LEU B 1 122 ? -6.042 -11.494 8.263 1 98.94 122 LEU B O 1
ATOM 2177 N N . HIS B 1 123 ? -7.269 -10.53 6.612 1 98.86 123 HIS B N 1
ATOM 2178 C CA . HIS B 1 123 ? -7.537 -9.32 7.381 1 98.86 123 HIS B CA 1
ATOM 2179 C C . HIS B 1 123 ? -8.296 -9.64 8.665 1 98.86 123 HIS B C 1
ATOM 2181 O O . HIS B 1 123 ? -8.033 -9.043 9.711 1 98.86 123 HIS B O 1
ATOM 2187 N N . ASN B 1 124 ? -9.213 -10.573 8.62 1 98.87 124 ASN B N 1
ATOM 2188 C CA . ASN B 1 124 ? -9.961 -10.988 9.802 1 98.87 124 ASN B CA 1
ATOM 2189 C C . ASN B 1 124 ? -9.052 -11.645 10.838 1 98.87 124 ASN B C 1
ATOM 2191 O O . ASN B 1 124 ? -9.244 -11.464 12.042 1 98.87 124 ASN B O 1
ATOM 2195 N N . ARG B 1 125 ? -8.131 -12.454 10.38 1 98.85 125 ARG B N 1
ATOM 2196 C CA . ARG B 1 125 ? -7.206 -13.052 11.336 1 98.85 125 ARG B CA 1
ATOM 2197 C C . ARG B 1 125 ? -6.395 -11.981 12.057 1 98.85 125 ARG B C 1
ATOM 2199 O O . ARG B 1 125 ? -6.13 -12.097 13.255 1 98.85 125 ARG B O 1
ATOM 2206 N N . VAL B 1 126 ? -6.035 -10.948 11.412 1 98.77 126 VAL B N 1
ATOM 2207 C CA . VAL B 1 126 ? -5.356 -9.826 12.052 1 98.77 126 VAL B CA 1
ATOM 2208 C C . VAL B 1 126 ? -6.314 -9.119 13.008 1 98.77 126 VAL B C 1
ATOM 2210 O O . VAL B 1 126 ? -5.94 -8.78 14.134 1 98.77 126 VAL B O 1
ATOM 2213 N N . ASN B 1 127 ? -7.573 -8.881 12.497 1 98.55 127 ASN B N 1
ATOM 2214 C CA . ASN B 1 127 ? -8.579 -8.239 13.337 1 98.55 127 ASN B CA 1
ATOM 2215 C C . ASN B 1 127 ? -8.747 -8.97 14.666 1 98.55 127 ASN B C 1
ATOM 2217 O O . ASN B 1 127 ? -8.789 -8.34 15.725 1 98.55 127 ASN B O 1
ATOM 2221 N N . VAL B 1 128 ? -8.854 -10.231 14.627 1 98.65 128 VAL B N 1
ATOM 2222 C CA . VAL B 1 128 ? -9.042 -11.038 15.829 1 98.65 128 VAL B CA 1
ATOM 2223 C C . VAL B 1 128 ? -7.866 -10.83 16.78 1 98.65 128 VAL B C 1
ATOM 2225 O O . VAL B 1 128 ? -8.059 -10.637 17.983 1 98.65 128 VAL B O 1
ATOM 2228 N N . LYS B 1 129 ? -6.699 -10.842 16.304 1 98.04 129 LYS B N 1
ATOM 2229 C CA . LYS B 1 129 ? -5.491 -10.712 17.115 1 98.04 129 LYS B CA 1
ATOM 2230 C C . LYS B 1 129 ? -5.461 -9.372 17.845 1 98.04 129 LYS B C 1
ATOM 2232 O O . LYS B 1 129 ? -4.924 -9.273 18.95 1 98.04 129 LYS B O 1
ATOM 2237 N N . ILE B 1 130 ? -6.033 -8.361 17.252 1 97.5 130 ILE B N 1
ATOM 2238 C CA . ILE B 1 130 ? -5.866 -7.035 17.837 1 97.5 130 ILE B CA 1
ATOM 2239 C C . ILE B 1 130 ? -7.19 -6.566 18.435 1 97.5 130 ILE B C 1
ATOM 2241 O O . ILE B 1 130 ? -7.365 -5.378 18.717 1 97.5 130 ILE B O 1
ATOM 2245 N N . GLY B 1 131 ? -8.177 -7.474 18.501 1 97.58 131 GLY B N 1
ATOM 2246 C CA . GLY B 1 131 ? -9.41 -7.226 19.232 1 97.58 131 GLY B CA 1
ATOM 2247 C C . GLY B 1 131 ? -10.431 -6.441 18.43 1 97.58 131 GLY B C 1
ATOM 2248 O O . GLY B 1 131 ? -11.245 -5.71 18.997 1 97.58 131 GLY B O 1
ATOM 2249 N N . LYS B 1 132 ? -10.316 -6.456 17.165 1 97.91 132 LYS B N 1
ATOM 2250 C CA . LYS B 1 132 ? -11.277 -5.784 16.295 1 97.91 132 LYS B CA 1
ATOM 2251 C C . LYS B 1 132 ? -12.334 -6.76 15.786 1 97.91 132 LYS B C 1
ATOM 2253 O O . LYS B 1 132 ? -12.152 -7.977 15.866 1 97.91 132 LYS B O 1
ATOM 2258 N N . ASP B 1 133 ? -13.321 -6.211 15.262 1 97.91 133 ASP B N 1
ATOM 2259 C CA . ASP B 1 133 ? -14.435 -7.026 14.785 1 97.91 133 ASP B CA 1
ATOM 2260 C C . ASP B 1 133 ? -14.071 -7.748 13.49 1 97.91 133 ASP B C 1
ATOM 2262 O O . ASP B 1 133 ? -13.319 -7.221 12.668 1 97.91 133 ASP B O 1
ATOM 2266 N N . VAL B 1 134 ? -14.632 -8.922 13.344 1 98.28 134 VAL B N 1
ATOM 2267 C CA . VAL B 1 134 ? -14.486 -9.685 12.108 1 98.28 134 VAL B CA 1
ATOM 2268 C C . VAL B 1 134 ? -15.46 -9.157 11.057 1 98.28 134 VAL B C 1
ATOM 2270 O O . VAL B 1 134 ? -16.583 -8.767 11.383 1 98.28 134 VAL B O 1
ATOM 2273 N N . PHE B 1 135 ? -15.08 -9.122 9.917 1 98.16 135 PHE B N 1
ATOM 2274 C CA . PHE B 1 135 ? -15.891 -8.699 8.782 1 98.16 135 PHE B CA 1
ATOM 2275 C C . PHE B 1 135 ? -16.515 -9.902 8.084 1 98.16 135 PHE B C 1
ATOM 2277 O O . PHE B 1 135 ? -15.871 -10.943 7.936 1 98.16 135 PHE B O 1
ATOM 2284 N N . ASP B 1 136 ? -17.746 -9.801 7.653 1 98.49 136 ASP B N 1
ATOM 2285 C CA . ASP B 1 136 ? -18.389 -10.846 6.862 1 98.49 136 ASP B CA 1
ATOM 2286 C C . ASP B 1 136 ? -17.798 -10.913 5.456 1 98.49 136 ASP B C 1
ATOM 2288 O O . ASP B 1 136 ? -18.157 -10.116 4.587 1 98.49 136 ASP B O 1
ATOM 2292 N N . CYS B 1 137 ? -17.026 -11.893 5.152 1 98.66 137 CYS B N 1
ATOM 2293 C CA . CYS B 1 137 ? -16.315 -11.982 3.881 1 98.66 137 CYS B CA 1
ATOM 2294 C C . CYS B 1 137 ? -17.274 -12.299 2.74 1 98.66 137 CYS B C 1
ATOM 2296 O O . CYS B 1 137 ? -16.904 -12.205 1.569 1 98.66 137 CYS B O 1
ATOM 2298 N N . GLY B 1 138 ? -18.487 -12.659 3.063 1 98.11 138 GLY B N 1
ATOM 2299 C CA . GLY B 1 138 ? -19.51 -12.738 2.032 1 98.11 138 GLY B CA 1
ATOM 2300 C C . GLY B 1 138 ? -19.814 -11.399 1.388 1 98.11 138 GLY B C 1
ATOM 2301 O O . GLY B 1 138 ? -20.416 -11.343 0.314 1 98.11 138 GLY B O 1
ATOM 2302 N N . LEU B 1 139 ? -19.418 -10.274 1.969 1 97.76 139 LEU B N 1
ATOM 2303 C CA . LEU B 1 139 ? -19.712 -8.919 1.515 1 97.76 139 LEU B CA 1
ATOM 2304 C C . LEU B 1 139 ? -18.468 -8.26 0.931 1 97.76 139 LEU B C 1
ATOM 2306 O O . LEU B 1 139 ? -18.472 -7.061 0.643 1 97.76 139 LEU B O 1
ATOM 2310 N N . VAL B 1 140 ? -17.421 -9.012 0.735 1 97.96 140 VAL B N 1
ATOM 2311 C CA . VAL B 1 140 ? -16.121 -8.452 0.38 1 97.96 140 VAL B CA 1
ATOM 2312 C C . VAL B 1 140 ? -16.206 -7.771 -0.984 1 97.96 140 VAL B C 1
ATOM 2314 O O . VAL B 1 140 ? -15.567 -6.742 -1.212 1 97.96 140 VAL B O 1
ATOM 2317 N N . LYS B 1 141 ? -16.985 -8.311 -1.884 1 96.98 141 LYS B N 1
ATOM 2318 C CA . LYS B 1 141 ? -17.129 -7.714 -3.209 1 96.98 141 LYS B CA 1
ATOM 2319 C C . LYS B 1 141 ? -17.871 -6.382 -3.135 1 96.98 141 LYS B C 1
ATOM 2321 O O . LYS B 1 141 ? -17.531 -5.436 -3.849 1 96.98 141 LYS B O 1
ATOM 2326 N N . GLU B 1 142 ? -18.856 -6.265 -2.349 1 96.71 142 GLU B N 1
ATOM 2327 C CA . GLU B 1 142 ? -19.564 -5.002 -2.161 1 96.71 142 GLU B CA 1
ATOM 2328 C C . GLU B 1 142 ? -18.657 -3.95 -1.528 1 96.71 142 GLU B C 1
ATOM 2330 O O . GLU B 1 142 ? -18.657 -2.791 -1.946 1 96.71 142 GLU B O 1
ATOM 2335 N N . ARG B 1 143 ? -17.905 -4.365 -0.599 1 96.99 143 ARG B N 1
ATOM 2336 C CA . ARG B 1 143 ? -17.07 -3.443 0.164 1 96.99 143 ARG B CA 1
ATOM 2337 C C . ARG B 1 143 ? -15.935 -2.894 -0.694 1 96.99 143 ARG B C 1
ATOM 2339 O O . ARG B 1 143 ? -15.538 -1.737 -0.542 1 96.99 143 ARG B O 1
ATOM 2346 N N . TRP B 1 144 ? -15.498 -3.72 -1.656 1 97.7 144 TRP B N 1
ATOM 2347 C CA . TRP B 1 144 ? -14.205 -3.35 -2.221 1 97.7 144 TRP B CA 1
ATOM 2348 C C . TRP B 1 144 ? -14.302 -3.172 -3.732 1 97.7 144 TRP B C 1
ATOM 2350 O O . TRP B 1 144 ? -13.366 -2.679 -4.367 1 97.7 144 TRP B O 1
ATOM 2360 N N . LEU B 1 145 ? -15.434 -3.535 -4.308 1 96.66 145 LEU B N 1
ATOM 2361 C CA . LEU B 1 145 ? -15.501 -3.492 -5.765 1 96.66 145 LEU B CA 1
ATOM 2362 C C . LEU B 1 145 ? -16.79 -2.823 -6.231 1 96.66 145 LEU B C 1
ATOM 2364 O O . LEU B 1 145 ? -16.758 -1.719 -6.778 1 96.66 145 LEU B O 1
ATOM 2368 N N . ASP B 1 146 ? -17.982 -3.305 -5.821 1 95.56 146 ASP B N 1
ATOM 2369 C CA . ASP B 1 146 ? -19.256 -2.96 -6.446 1 95.56 146 ASP B CA 1
ATOM 2370 C C . ASP B 1 146 ? -19.939 -1.813 -5.705 1 95.56 146 ASP B C 1
ATOM 2372 O O . ASP B 1 146 ? -20.825 -1.154 -6.252 1 95.56 146 ASP B O 1
ATOM 2376 N N . GLY B 1 147 ? -19.547 -1.609 -4.495 1 95.63 147 GLY B N 1
ATOM 2377 C CA . GLY B 1 147 ? -20.366 -0.771 -3.633 1 95.63 147 GLY B CA 1
ATOM 2378 C C . GLY B 1 147 ? -21.522 -1.519 -2.997 1 95.63 147 GLY B C 1
ATOM 2379 O O . GLY B 1 147 ? -21.896 -2.601 -3.456 1 95.63 147 GLY B O 1
ATOM 2380 N N . TRP B 1 148 ? -22.043 -0.884 -1.978 1 94.78 148 TRP B N 1
ATOM 2381 C CA . TRP B 1 148 ? -23.105 -1.533 -1.215 1 94.78 148 TRP B CA 1
ATOM 2382 C C . TRP B 1 148 ? -24.394 -1.603 -2.026 1 94.78 148 TRP B C 1
ATOM 2384 O O . TRP B 1 148 ? -24.721 -0.671 -2.765 1 94.78 148 TRP B O 1
ATOM 2394 N N . LYS B 1 149 ? -25.179 -2.58 -1.822 1 93.04 149 LYS B N 1
ATOM 2395 C CA . LYS B 1 149 ? -26.39 -2.849 -2.591 1 93.04 149 LYS B CA 1
ATOM 2396 C C . LYS B 1 149 ? -27.431 -1.753 -2.38 1 93.04 149 LYS B C 1
ATOM 2398 O O . LYS B 1 149 ? -28.266 -1.506 -3.252 1 93.04 149 LYS B O 1
ATOM 2403 N N . ASP B 1 150 ? -27.354 -1.094 -1.319 1 91.87 150 ASP B N 1
ATOM 2404 C CA . ASP B 1 150 ? -28.334 -0.05 -1.031 1 91.87 150 ASP B CA 1
ATOM 2405 C C . ASP B 1 150 ? -28.033 1.219 -1.825 1 91.87 150 ASP B C 1
ATOM 2407 O O . ASP B 1 150 ? -28.751 2.215 -1.709 1 91.87 150 ASP B O 1
ATOM 2411 N N . GLY B 1 151 ? -26.893 1.296 -2.508 1 89.36 151 GLY B N 1
ATOM 2412 C CA . GLY B 1 151 ? -26.558 2.401 -3.393 1 89.36 151 GLY B CA 1
ATOM 2413 C C . GLY B 1 151 ? -25.844 3.537 -2.685 1 89.36 151 GLY B C 1
ATOM 2414 O O . GLY B 1 151 ? -25.654 4.611 -3.259 1 89.36 151 GLY B O 1
ATOM 2415 N N . SER B 1 152 ? -25.449 3.338 -1.505 1 89.83 152 SER B N 1
ATOM 2416 C CA . SER B 1 152 ? -24.864 4.418 -0.717 1 89.83 152 SER B CA 1
ATOM 2417 C C . SER B 1 152 ? -23.501 4.827 -1.266 1 89.83 152 SER B C 1
ATOM 2419 O O . SER B 1 152 ? -22.968 5.877 -0.9 1 89.83 152 SER B O 1
ATOM 2421 N N . CYS B 1 153 ? -22.991 4.057 -2.097 1 90.49 153 CYS B N 1
ATOM 2422 C CA . CYS B 1 153 ? -21.683 4.37 -2.663 1 90.49 153 CYS B CA 1
ATOM 2423 C C . CYS B 1 153 ? -21.814 4.858 -4.101 1 90.49 153 CYS B C 1
ATOM 2425 O O . CYS B 1 153 ? -20.809 5.074 -4.781 1 90.49 153 CYS B O 1
ATOM 2427 N N . ASP B 1 154 ? -23.037 5.098 -4.578 1 81.45 154 ASP B N 1
ATOM 2428 C CA . ASP B 1 154 ? -23.259 5.527 -5.956 1 81.45 154 ASP B CA 1
ATOM 2429 C C . ASP B 1 154 ? -23.022 7.028 -6.108 1 81.45 154 ASP B C 1
ATOM 2431 O O . ASP B 1 154 ? -23.256 7.797 -5.173 1 81.45 154 ASP B O 1
#

Radius of gyration: 31.18 Å; Cα contacts (8 Å, |Δi|>4): 292; chains: 2; bounding box: 51×77×164 Å

InterPro domains:
  IPR017905 ERV/ALR sulfhydryl oxidase domain [PF04777] (53-144)
  IPR017905 ERV/ALR sulfhydryl oxidase domain [PS51324] (44-144)
  IPR036774 ERV/ALR sulfhydryl oxidase domain superfamily [G3DSA:1.20.120.310] (32-154)
  IPR036774 ERV/ALR sulfhydryl oxidase domain superfamily [SSF69000] (43-153)
  IPR039799 Sulfhydryl oxidase ALR/ERV [PTHR12645] (16-154)

Nearest PDB structures (foldseek):
  3tk0-assembly1_A-2  TM=9.709E-01  e=5.859E-13  Homo sapiens
  3u5s-assembly1_A-2  TM=9.768E-01  e=2.236E-12  Homo sapiens
  3mbg-assembly1_A  TM=9.943E-01  e=5.775E-12  Homo sapiens
  4e0i-assembly2_C-2  TM=9.929E-01  e=3.642E-11  Saccharomyces cerevisiae S288C
  2hj3-assembly1_A  TM=9.900E-01  e=4.553E-11  Arabidopsis thaliana

pLDDT: mean 81.17, std 27.91, range [21.23, 98.96]

Sequence (308 aa):
MMAMGKKFTKTKASAEATSKSTEQPPRPPSPAAKVAEEQRRRDCPVDKDELGRSTWNLLHTMAAYYPEKPTETEKETMKTTLDSISKTYPCTHCAEDFRKDLKTNPPAVSDRDALAKWMCELHNRVNVKIGKDVFDCGLVKERWLDGWKDGSCDMMAMGKKFTKTKASAEATSKSTEQPPRPPSPAAKVAEEQRRRDCPVDKDELGRSTWNLLHTMAAYYPEKPTETEKETMKTTLDSISKTYPCTHCAEDFRKDLKTNPPAVSDRDALAKWMCELHNRVNVKIGKDVFDCGLVKERWLDGWKDGSCD

Solvent-accessible surface area (backbone atoms only — not comparable to full-atom values): 18012 Å² total; per-residue (Å²): 134,90,69,90,72,81,78,79,80,79,80,80,84,77,80,76,78,79,76,79,74,76,76,70,73,81,71,70,77,52,70,66,57,62,51,53,67,71,62,50,60,87,72,34,35,73,47,70,68,56,41,49,50,19,44,49,53,42,53,48,34,29,25,55,62,35,51,69,76,48,50,74,66,53,34,50,42,53,52,48,26,56,54,28,43,30,73,51,44,74,40,70,69,60,16,51,51,45,46,53,44,43,71,78,54,59,83,40,57,77,24,18,67,48,25,34,42,43,52,42,50,53,52,29,55,51,23,54,75,72,74,43,77,69,72,70,53,89,46,47,56,29,40,38,60,75,23,48,90,86,48,77,59,109,137,83,82,80,77,79,78,79,76,83,79,78,82,75,83,77,78,81,75,80,75,77,77,71,72,80,72,69,78,53,69,65,58,60,49,53,66,70,61,51,61,89,72,36,36,74,47,70,68,56,42,48,51,19,44,50,54,42,52,48,35,29,24,54,61,35,52,70,75,47,51,72,67,54,33,50,42,51,53,49,26,55,54,27,44,30,74,53,42,76,38,70,70,61,15,52,52,45,46,52,43,44,70,78,53,60,82,39,57,75,24,18,69,48,25,33,42,43,51,42,50,53,52,29,56,52,23,55,75,73,72,43,77,71,71,69,55,90,46,45,57,28,39,38,61,74,23,48,90,88,47,77,60,110

Organism: Panagrellus redivivus (NCBI:txid6233)

Secondary structure (DSSP, 8-state):
------------------------------HHHHHHHHTS-TTSPP-HHHHHHHHHHHHHHHHHTS-SS--HHHHHHHHHHHHHHHHH-S-HHHHHHHHHHHHHS----SSHHHHHHHHHHHHHHHHHHTTPPPP-GGGHHIIIII--TTSTT-/------------------------------HHHHHHHHTS-TTSPP-HHHHHHHHHHHHHHHHHTS-SS--HHHHHHHHHHHHHHHHH-S-HHHHHHHHHHHHHS----SSHHHHHHHHHHHHHHHHHHTTPPPP-GGGHHIIIII--TTSTT-

Foldseek 3Di:
DDDPPPPPDDPDPPPPDPPPPPPPDPDDPPPVVVVVVVPPDPPDDQDPVSLVVVVLLVQLLCLLPWAQADDPVSLVVNQVVQLVCLVVPPDVVSSVV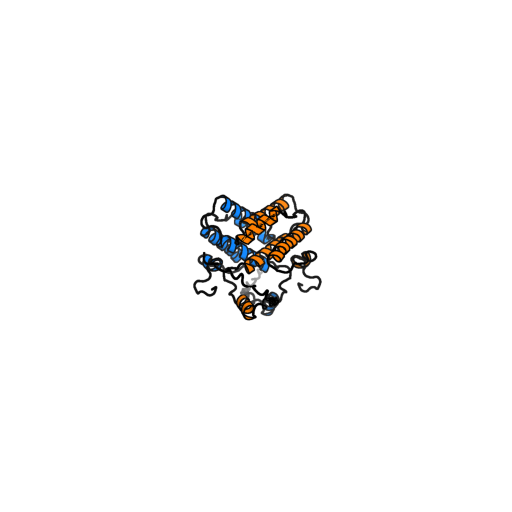SNVCCVVQPADNRGSLRRNLSSLVVVQVVCVVVVHDRDDSVCSNCVHPVPDPVPPVD/DDCPPPPPDDPDPPPPDPPPPPPPDPDDPDPVVVVVVVPPDPPDDQDPVSLVVVVLLVQLLCLLPWAQADDPVSLVVNQVVQLVCLVVPPDVVSSVVSNVCCVVQPADNRGSLRRNLSSLVVVQVVCVVVVHDRDDSVCSNCVHPVPDPVPPVD